Protein AF-A0A182ET71-F1 (afdb_monomer_lite)

Organism: Onchocerca ochengi (NCBI:txid42157)

pLDDT: mean 70.89, std 18.13, range [30.95, 95.06]

Foldseek 3Di:
DDQPWDDAPQWTDGVLQQKIKRWAAFDWPPPPPPDDDDDDDDDDDDPGDTDTFIKMKRWQPVVPPSPWAWPDWDDDNFWTWTATPQQKIWIWGWDDPDPFKIKIKIKIWGPQLDDDTDMDIDGDPPDFDDDDPDDLPQDPPNVPDPDDDDPDDPDPDPPSPSGIDMDIDMDIHTDPDDPVVVVVVVCVVPDPPCPDDPDVCCVVPVPPDSDDD

InterPro domains:
  IPR050985 Alpha-glycosidase and related enzymes [PTHR43053] (81-156)

Sequence (213 aa):
MSTTSLQIGNLQVDFTKRLLLIDRFDYNSSDIAVAAATASSLHPATIEQQYKRTLTVNIGCAIIDQNMRIKEYIMDDNLLTIKTEDGIELIIKYDTSEELYEKYEIKWTSSKSYHYMKDVIQADANSQWYGGPQVAQQTWPLTETTQNFSPYLPSDTLKTDTVAPTLSYSIFVAKRCMLREFHVVLHGNLYDLCTTIPDEALIRKPIWSTWAR

Secondary structure (DSSP, 8-state):
-----EEETTEEEETTTTEEEEEEEEEEGGGG-SS-------PPP----EEEEEEEEE--TT---TT--EEEEEEETTEEEEEETTSEEEEEEEE--SSSEEEEEEEEEESSSS-----EEE--TTPPP---S--TTPPSSGGG----PPP--SSS------S--EEEEEEEEE-SS-HHHHHHHHHHHHS----SPP-HHHHHS----S---

Structure (mmCIF, N/CA/C/O backbone):
data_AF-A0A182ET71-F1
#
_entry.id   AF-A0A182ET71-F1
#
loop_
_atom_site.group_PDB
_atom_site.id
_atom_site.type_symbol
_atom_site.label_atom_id
_atom_site.label_alt_id
_atom_site.label_comp_id
_atom_site.label_asym_id
_atom_site.label_entity_id
_atom_site.label_seq_id
_atom_site.pdbx_PDB_ins_code
_atom_site.Cartn_x
_atom_site.Cartn_y
_atom_site.Cartn_z
_atom_site.occupancy
_atom_site.B_iso_or_equiv
_atom_site.auth_seq_id
_atom_site.auth_comp_id
_atom_site.auth_asym_id
_atom_site.auth_atom_id
_atom_site.pdbx_PDB_model_num
ATOM 1 N N . MET A 1 1 ? -3.288 17.860 22.619 1.00 42.94 1 MET A N 1
ATOM 2 C CA . MET A 1 1 ? -3.068 16.413 22.416 1.00 42.94 1 MET A CA 1
ATOM 3 C C . MET A 1 1 ? -1.640 16.237 21.936 1.00 42.94 1 MET A C 1
ATOM 5 O O . MET A 1 1 ? -1.232 16.995 21.067 1.00 42.94 1 MET A O 1
ATOM 9 N N . SER A 1 2 ? -0.867 15.348 22.562 1.00 39.28 2 SER A N 1
ATOM 10 C CA . SER A 1 2 ? 0.528 15.097 22.182 1.00 39.28 2 SER A CA 1
ATOM 11 C C . SER A 1 2 ? 0.554 14.369 20.840 1.00 39.28 2 SER A C 1
ATOM 13 O O . SER A 1 2 ? 0.051 13.254 20.743 1.00 39.28 2 SER A O 1
ATOM 15 N N . THR A 1 3 ? 1.095 15.002 19.802 1.00 51.09 3 THR A N 1
ATOM 16 C CA . THR A 1 3 ? 1.377 14.365 18.512 1.00 51.09 3 THR A CA 1
ATOM 17 C C . THR A 1 3 ? 2.590 13.461 18.677 1.00 51.09 3 THR A C 1
ATOM 19 O O . THR A 1 3 ? 3.726 13.894 18.498 1.00 51.09 3 THR A O 1
ATOM 22 N N . THR A 1 4 ? 2.363 12.212 19.066 1.00 59.94 4 THR A N 1
ATOM 23 C CA . THR A 1 4 ? 3.410 11.194 19.009 1.00 59.94 4 THR A CA 1
ATOM 24 C C . THR A 1 4 ? 3.574 10.782 17.553 1.00 59.94 4 THR A C 1
ATOM 26 O O . THR A 1 4 ? 2.749 10.055 17.007 1.00 59.94 4 THR A O 1
ATOM 29 N N . SER A 1 5 ? 4.610 11.309 16.906 1.00 67.38 5 SER A N 1
ATOM 30 C CA . SER A 1 5 ? 5.002 10.874 15.570 1.00 67.38 5 SER A CA 1
ATOM 31 C C . SER A 1 5 ? 5.583 9.467 15.676 1.00 67.38 5 SER A C 1
ATOM 33 O O . SER A 1 5 ? 6.563 9.274 16.393 1.00 67.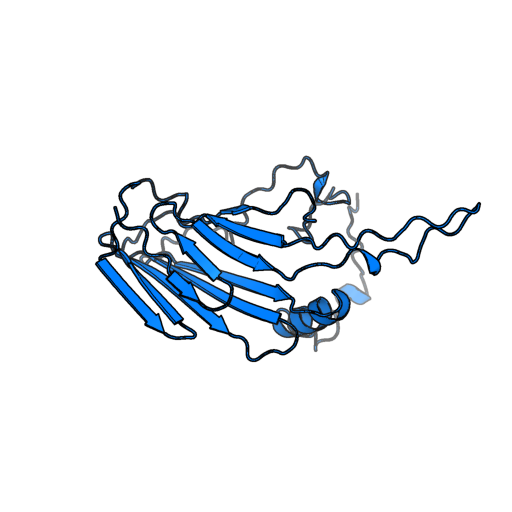38 5 SER A O 1
ATOM 35 N N . LEU A 1 6 ? 4.997 8.499 14.973 1.00 80.50 6 LEU A N 1
ATOM 36 C CA . LEU A 1 6 ? 5.589 7.165 14.831 1.00 80.50 6 LEU A CA 1
ATOM 37 C C . LEU A 1 6 ? 6.456 7.151 13.568 1.00 80.50 6 LEU A C 1
ATOM 39 O O . LEU A 1 6 ? 6.063 7.735 12.555 1.00 80.50 6 LEU A O 1
ATOM 43 N N . GLN A 1 7 ? 7.635 6.535 13.641 1.00 83.31 7 GLN A N 1
ATOM 44 C CA . GLN A 1 7 ? 8.577 6.451 12.524 1.00 83.31 7 GLN A CA 1
ATOM 45 C C . GLN A 1 7 ? 8.994 5.002 12.293 1.00 83.31 7 GLN A C 1
ATOM 47 O O . GLN A 1 7 ? 9.381 4.316 13.233 1.00 83.31 7 GLN A O 1
ATOM 52 N N . ILE A 1 8 ? 8.914 4.562 11.038 1.00 84.19 8 ILE A N 1
ATOM 53 C CA . ILE A 1 8 ? 9.368 3.246 10.580 1.00 84.19 8 ILE A CA 1
ATOM 54 C C . ILE A 1 8 ? 10.058 3.412 9.220 1.00 84.19 8 ILE A C 1
ATOM 56 O O . ILE A 1 8 ? 9.428 3.730 8.212 1.00 84.19 8 ILE A O 1
ATOM 60 N N . GLY A 1 9 ? 11.385 3.283 9.186 1.00 83.81 9 GLY A N 1
ATOM 61 C CA . GLY A 1 9 ? 12.167 3.685 8.012 1.00 83.81 9 GLY A CA 1
ATOM 62 C C . GLY A 1 9 ? 11.984 5.174 7.682 1.00 83.81 9 GLY A C 1
ATOM 63 O O . GLY A 1 9 ? 12.095 6.023 8.565 1.00 83.81 9 GLY A O 1
ATOM 64 N N . ASN A 1 10 ? 11.675 5.497 6.421 1.00 84.81 10 ASN A N 1
ATOM 65 C CA . ASN A 1 10 ? 11.335 6.861 5.979 1.00 84.81 10 ASN A CA 1
ATOM 66 C C . ASN A 1 10 ? 9.839 7.212 6.128 1.00 84.81 10 ASN A C 1
ATOM 68 O O . ASN A 1 10 ? 9.429 8.308 5.736 1.00 84.81 10 ASN A O 1
ATOM 72 N N . LEU A 1 11 ? 9.023 6.292 6.658 1.00 87.00 11 LEU A N 1
ATOM 73 C CA . LEU A 1 11 ? 7.598 6.503 6.859 1.00 87.00 11 LEU A CA 1
ATOM 74 C C . LEU A 1 11 ? 7.372 7.210 8.197 1.00 87.00 11 LEU A C 1
ATOM 76 O O . LEU A 1 11 ? 7.603 6.646 9.268 1.00 87.00 11 LEU A O 1
ATOM 80 N N . GLN A 1 12 ? 6.860 8.433 8.128 1.00 88.88 12 GLN A N 1
ATOM 81 C CA . GLN A 1 12 ? 6.358 9.182 9.269 1.00 88.88 12 GLN A CA 1
ATOM 82 C C . GLN A 1 12 ? 4.834 9.078 9.344 1.00 88.88 12 GLN A C 1
ATOM 84 O O . GLN A 1 12 ? 4.144 9.247 8.338 1.00 88.88 12 GLN A O 1
ATOM 89 N N . VAL A 1 13 ? 4.299 8.863 10.547 1.00 85.88 13 VAL A N 1
ATOM 90 C CA . VAL A 1 13 ? 2.854 8.745 10.760 1.00 85.88 13 VAL A CA 1
ATOM 91 C C . VAL A 1 13 ? 2.307 9.772 11.748 1.00 85.88 13 VAL A C 1
ATOM 93 O O . VAL A 1 13 ? 2.770 9.869 12.884 1.00 85.88 13 VAL A O 1
ATOM 96 N N . ASP A 1 14 ? 1.259 10.485 11.328 1.00 84.56 14 ASP A N 1
ATOM 97 C CA . ASP A 1 14 ? 0.415 11.356 12.150 1.00 84.56 14 ASP A CA 1
ATOM 98 C C . ASP A 1 14 ? -1.029 10.832 12.141 1.00 84.56 14 ASP A C 1
ATOM 100 O O . ASP A 1 14 ? -1.826 11.120 11.246 1.00 84.56 14 ASP A O 1
ATOM 104 N N . PHE A 1 15 ? -1.389 10.068 13.173 1.00 75.25 15 PHE A N 1
ATOM 105 C CA . PHE A 1 15 ? -2.730 9.487 13.297 1.00 75.25 15 PHE A CA 1
ATOM 106 C C . PHE A 1 15 ? -3.819 10.506 13.598 1.00 75.25 15 PHE A C 1
ATOM 108 O O . PHE A 1 15 ? -4.969 10.274 13.236 1.00 75.25 15 PHE A O 1
ATOM 115 N N . THR A 1 16 ? -3.472 11.648 14.199 1.00 76.00 16 THR A N 1
ATOM 116 C CA . THR A 1 16 ? -4.453 12.712 14.459 1.00 76.00 16 THR A CA 1
ATOM 117 C C . THR A 1 16 ? -4.985 13.253 13.136 1.00 76.00 16 THR A C 1
ATOM 119 O O . THR A 1 16 ? -6.165 13.564 13.009 1.00 76.00 16 THR A O 1
ATOM 122 N N . LYS A 1 17 ? -4.111 13.321 12.126 1.00 77.75 17 LYS A N 1
ATOM 123 C CA . LYS A 1 17 ? -4.452 13.745 10.763 1.00 77.75 17 LYS A CA 1
ATOM 124 C C . LYS A 1 17 ? -4.727 12.587 9.810 1.00 77.75 17 LYS A C 1
ATOM 126 O O . LYS A 1 17 ? -5.018 12.840 8.644 1.00 77.75 17 LYS A O 1
ATOM 131 N N . ARG A 1 18 ? -4.614 11.343 10.290 1.00 79.56 18 ARG A N 1
ATOM 132 C CA . ARG A 1 18 ? -4.659 10.122 9.474 1.00 79.56 18 ARG A CA 1
ATOM 133 C C . ARG A 1 18 ? -3.708 10.193 8.276 1.00 79.56 18 ARG A C 1
ATOM 135 O O . ARG A 1 18 ? -4.070 9.872 7.148 1.00 79.56 18 ARG A O 1
ATOM 142 N N . LEU A 1 19 ? -2.498 10.673 8.527 1.00 84.50 19 LEU A N 1
ATOM 143 C CA . LEU A 1 19 ? -1.522 11.019 7.509 1.00 84.50 19 LEU A CA 1
ATOM 144 C C . LEU A 1 19 ? -0.285 10.137 7.637 1.00 84.50 19 LEU A C 1
ATOM 146 O O . LEU A 1 19 ? 0.331 10.069 8.697 1.00 84.50 19 LEU A O 1
ATOM 150 N N . LEU A 1 20 ? 0.090 9.511 6.533 1.00 87.94 20 LEU A N 1
ATOM 151 C CA . LEU A 1 20 ? 1.353 8.822 6.329 1.00 87.94 20 LEU A CA 1
ATOM 152 C C . LEU A 1 20 ? 2.188 9.640 5.342 1.00 87.94 20 LEU A C 1
ATOM 154 O O . LEU A 1 20 ? 1.696 10.018 4.278 1.00 87.94 20 LEU A O 1
ATOM 158 N N . LEU A 1 21 ? 3.440 9.911 5.688 1.00 88.56 21 LEU A N 1
ATOM 159 C CA . LEU A 1 21 ? 4.399 10.617 4.844 1.00 88.56 21 LEU A CA 1
ATOM 160 C C . LEU A 1 21 ? 5.583 9.698 4.582 1.00 88.56 21 LEU A C 1
ATOM 162 O O . LEU A 1 21 ? 6.249 9.281 5.521 1.00 88.56 21 LEU A O 1
ATOM 166 N N . ILE A 1 22 ? 5.833 9.389 3.316 1.00 86.69 22 ILE A N 1
ATOM 167 C CA . ILE A 1 22 ? 6.970 8.577 2.883 1.00 86.69 22 ILE A CA 1
ATOM 168 C C . ILE A 1 22 ? 7.938 9.504 2.161 1.00 86.69 22 ILE A C 1
ATOM 170 O O . ILE A 1 22 ? 7.624 10.033 1.089 1.00 86.69 22 ILE A O 1
ATOM 174 N N . ASP A 1 23 ? 9.109 9.720 2.743 1.00 83.06 23 ASP A N 1
ATOM 175 C CA . ASP A 1 23 ? 10.128 10.571 2.140 1.00 83.06 23 ASP A CA 1
ATOM 176 C C . ASP A 1 23 ? 10.899 9.816 1.050 1.00 83.06 23 ASP A C 1
ATOM 178 O O . ASP A 1 23 ? 11.689 8.916 1.329 1.00 83.06 23 ASP A O 1
ATOM 182 N N . ARG A 1 24 ? 10.682 10.199 -0.214 1.00 73.06 24 ARG A N 1
ATOM 183 C CA . ARG A 1 24 ? 11.430 9.676 -1.364 1.00 73.06 24 ARG A CA 1
ATOM 184 C C . ARG A 1 24 ? 12.706 10.496 -1.555 1.00 73.06 24 ARG A C 1
ATOM 186 O O . ARG A 1 24 ? 12.742 11.686 -1.240 1.00 73.06 24 ARG A O 1
ATOM 193 N N . PHE A 1 25 ? 13.724 9.829 -2.094 1.00 66.50 25 PHE A N 1
ATOM 194 C CA . PHE A 1 25 ? 15.080 10.328 -2.334 1.00 66.50 25 PHE A CA 1
ATOM 195 C C . PHE A 1 25 ? 15.152 11.785 -2.770 1.00 66.50 25 PHE A C 1
ATOM 197 O O . PHE A 1 25 ? 14.353 12.265 -3.576 1.00 66.50 25 PHE A O 1
ATOM 204 N N . ASP A 1 26 ? 16.207 12.436 -2.300 1.00 58.53 26 ASP A N 1
ATOM 205 C CA . ASP A 1 26 ? 16.634 13.726 -2.801 1.00 58.53 26 ASP A CA 1
ATOM 206 C C . ASP A 1 26 ? 17.110 13.581 -4.250 1.00 58.53 26 ASP A C 1
ATOM 208 O O . ASP A 1 26 ? 18.110 12.911 -4.526 1.00 58.53 26 ASP A O 1
ATOM 212 N N . TYR A 1 27 ? 16.363 14.172 -5.180 1.00 52.00 27 TYR A N 1
ATOM 213 C CA . TYR A 1 27 ? 16.728 14.201 -6.592 1.00 52.00 27 TYR A CA 1
ATOM 214 C C . TYR A 1 27 ? 17.670 15.376 -6.863 1.00 52.00 27 TYR A C 1
ATOM 216 O O . TYR A 1 27 ? 17.319 16.521 -6.561 1.00 52.00 27 TYR A O 1
ATOM 224 N N . ASN A 1 28 ? 18.822 15.098 -7.480 1.00 53.53 28 ASN A N 1
ATOM 225 C CA . ASN A 1 28 ? 19.730 16.120 -7.993 1.00 53.53 28 ASN A CA 1
ATOM 226 C C . ASN A 1 28 ? 19.390 16.406 -9.461 1.00 53.53 28 ASN A C 1
ATOM 228 O O . ASN A 1 28 ? 19.397 15.511 -10.301 1.00 53.53 28 ASN A O 1
ATOM 232 N N . SER A 1 29 ? 19.119 17.671 -9.783 1.00 50.62 29 SER A N 1
ATOM 233 C CA . SER A 1 29 ? 18.723 18.134 -11.126 1.00 50.62 29 SER A CA 1
ATOM 234 C C . SER A 1 29 ? 19.777 17.927 -12.242 1.00 50.62 29 SER A C 1
ATOM 236 O O . SER A 1 29 ? 19.524 18.237 -13.404 1.00 50.62 29 SER A O 1
ATOM 238 N N . SER A 1 30 ? 20.972 17.411 -11.938 1.00 50.31 30 SER A N 1
ATOM 239 C CA . SER A 1 30 ? 22.079 17.281 -12.899 1.00 50.31 30 SER A CA 1
ATOM 240 C C . SER A 1 30 ? 21.887 16.193 -13.968 1.00 50.31 30 SER A C 1
ATOM 242 O O . SER A 1 30 ? 22.553 16.248 -14.999 1.00 50.31 30 SER A O 1
ATOM 244 N N . ASP A 1 31 ? 20.966 15.243 -13.774 1.00 46.22 31 ASP A N 1
ATOM 245 C CA . ASP A 1 31 ? 20.856 14.048 -14.631 1.00 46.22 31 ASP A CA 1
ATOM 246 C C . ASP A 1 31 ? 19.915 14.209 -15.849 1.00 46.22 31 ASP A C 1
ATOM 248 O O . ASP A 1 31 ? 19.771 13.282 -16.644 1.00 46.22 31 ASP A O 1
ATOM 252 N N . ILE A 1 32 ? 19.307 15.388 -16.059 1.00 43.19 32 ILE A N 1
ATOM 253 C CA . ILE A 1 32 ? 18.437 15.695 -17.225 1.00 43.19 32 ILE A CA 1
ATOM 254 C C . ILE A 1 32 ? 19.147 16.608 -18.248 1.00 43.19 32 ILE A C 1
ATOM 256 O O . ILE A 1 32 ? 18.519 17.394 -18.953 1.00 43.19 32 ILE A O 1
ATOM 260 N N . ALA A 1 33 ? 20.474 16.539 -18.359 1.00 38.09 33 ALA A N 1
ATOM 261 C CA . ALA A 1 33 ? 21.235 17.329 -19.336 1.00 38.09 33 ALA A CA 1
ATOM 262 C C . ALA A 1 33 ? 21.666 16.527 -20.582 1.00 38.09 33 ALA A C 1
ATOM 264 O O . ALA A 1 33 ? 22.694 16.826 -21.184 1.00 38.09 33 ALA A O 1
ATOM 265 N N . VAL A 1 34 ? 20.893 15.518 -21.007 1.00 41.75 34 VAL A N 1
ATOM 266 C CA . VAL A 1 34 ? 21.146 14.795 -22.269 1.00 41.75 34 VAL A CA 1
ATOM 267 C C . VAL A 1 34 ? 19.855 14.634 -23.074 1.00 41.75 34 VAL A C 1
ATOM 269 O O . VAL A 1 34 ? 19.298 13.548 -23.129 1.00 41.75 34 VAL A O 1
ATOM 272 N N . ALA A 1 35 ? 19.364 15.728 -23.671 1.00 39.22 35 ALA A N 1
ATOM 273 C CA . ALA A 1 35 ? 18.638 15.744 -24.958 1.00 39.22 35 ALA A CA 1
ATOM 274 C C . ALA A 1 35 ? 18.072 17.144 -25.283 1.00 39.22 35 ALA A C 1
ATOM 276 O O . ALA A 1 35 ? 16.869 17.314 -25.441 1.00 39.22 35 ALA A O 1
ATOM 277 N N . ALA A 1 36 ? 18.926 18.163 -25.397 1.00 34.31 36 ALA A N 1
ATOM 278 C CA . ALA A 1 36 ? 18.580 19.401 -26.109 1.00 34.31 36 ALA A CA 1
ATOM 279 C C . ALA A 1 36 ? 19.858 20.156 -26.499 1.00 34.31 36 ALA A C 1
ATOM 281 O O . ALA A 1 36 ? 20.120 21.266 -26.043 1.00 34.31 36 ALA A O 1
ATOM 282 N N . ALA A 1 37 ? 20.705 19.536 -27.321 1.00 36.72 37 ALA A N 1
ATOM 283 C CA . ALA A 1 37 ? 21.798 20.258 -27.952 1.00 36.72 37 ALA A CA 1
ATOM 284 C C . ALA A 1 37 ? 21.285 20.925 -29.232 1.00 36.72 37 ALA A C 1
ATOM 286 O O . ALA A 1 37 ? 21.229 20.270 -30.264 1.00 36.72 37 ALA A O 1
ATOM 287 N N . THR A 1 38 ? 20.977 22.224 -29.171 1.00 35.38 38 THR A N 1
ATOM 288 C CA . THR A 1 38 ? 21.332 23.165 -30.247 1.00 35.38 38 THR A CA 1
ATOM 289 C C . THR A 1 38 ? 21.390 24.608 -29.735 1.00 35.38 38 THR A C 1
ATOM 291 O O . THR A 1 38 ? 20.384 25.160 -29.308 1.00 35.38 38 THR A O 1
ATOM 294 N N . ALA A 1 39 ? 22.576 25.195 -29.930 1.00 35.03 39 ALA A N 1
ATOM 295 C CA . ALA A 1 39 ? 22.919 26.616 -30.052 1.00 35.03 39 ALA A CA 1
ATOM 296 C C . ALA A 1 39 ? 23.176 27.489 -28.794 1.00 35.03 39 ALA A C 1
ATOM 298 O O . ALA A 1 39 ? 22.308 27.775 -27.981 1.00 35.03 39 ALA A O 1
ATOM 299 N N . SER A 1 40 ? 24.405 28.031 -28.802 1.00 32.31 40 SER A N 1
ATOM 300 C CA . SER A 1 40 ? 24.926 29.276 -28.203 1.00 32.31 40 SER A CA 1
ATOM 301 C C . SER A 1 40 ? 25.174 29.388 -26.689 1.00 32.31 40 SER A C 1
ATOM 303 O O . SER A 1 40 ? 24.284 29.638 -25.889 1.00 32.31 40 SER A O 1
ATOM 305 N N . SER A 1 41 ? 26.469 29.293 -26.364 1.00 41.81 41 SER A N 1
ATOM 306 C CA . SER A 1 41 ? 27.266 30.118 -25.436 1.00 41.81 41 SER A CA 1
ATOM 307 C C . SER A 1 41 ? 26.558 30.958 -24.361 1.00 41.81 41 SER A C 1
ATOM 309 O O . SER A 1 41 ? 26.099 32.062 -24.643 1.00 41.81 41 SER A O 1
ATOM 311 N N . LEU A 1 42 ? 26.660 30.503 -23.111 1.00 33.59 42 LEU A N 1
ATOM 312 C CA . LEU A 1 42 ? 27.117 31.238 -21.915 1.00 33.59 42 LEU A CA 1
ATOM 313 C C . LEU A 1 42 ? 26.926 30.286 -20.730 1.00 33.59 42 LEU A C 1
ATOM 315 O O . LEU A 1 42 ? 25.813 29.829 -20.501 1.00 33.59 42 LEU A O 1
ATOM 319 N N . HIS A 1 43 ? 28.003 29.945 -20.017 1.00 41.00 43 HIS A N 1
ATOM 320 C CA . HIS A 1 43 ? 27.946 29.096 -18.821 1.00 41.00 43 HIS A CA 1
ATOM 321 C C . HIS A 1 43 ? 26.942 29.667 -17.804 1.00 41.00 43 HIS A C 1
ATOM 323 O O . HIS A 1 43 ? 27.204 30.745 -17.265 1.00 41.00 43 HIS A O 1
ATOM 329 N N . PRO A 1 44 ? 25.848 28.962 -17.466 1.00 35.44 44 PRO A N 1
ATOM 330 C CA . PRO A 1 44 ? 25.117 29.236 -16.246 1.00 35.44 44 PRO A CA 1
ATOM 331 C C . PRO A 1 44 ? 25.770 28.424 -15.124 1.00 35.44 44 PRO A C 1
ATOM 333 O O . PRO A 1 44 ? 26.091 27.248 -15.296 1.00 35.44 44 PRO A O 1
ATOM 336 N N . ALA A 1 45 ? 25.985 29.046 -13.968 1.00 35.56 45 ALA A N 1
ATOM 337 C CA . ALA A 1 45 ? 26.320 28.315 -12.755 1.00 35.56 45 ALA A CA 1
ATOM 338 C C . ALA A 1 45 ? 25.177 27.332 -12.453 1.00 35.56 45 ALA A C 1
ATOM 340 O O . ALA A 1 45 ? 24.032 27.752 -12.272 1.00 35.56 45 ALA A O 1
ATOM 341 N N . THR A 1 46 ? 25.474 26.033 -12.448 1.00 37.88 46 THR A N 1
ATOM 342 C CA . THR A 1 46 ? 24.510 24.984 -12.111 1.00 37.88 46 THR A CA 1
ATOM 343 C C . THR A 1 46 ? 24.107 25.153 -10.649 1.00 37.88 46 THR A C 1
ATOM 345 O O . THR A 1 46 ? 24.876 24.835 -9.746 1.00 37.88 46 THR A O 1
ATOM 348 N N . ILE A 1 4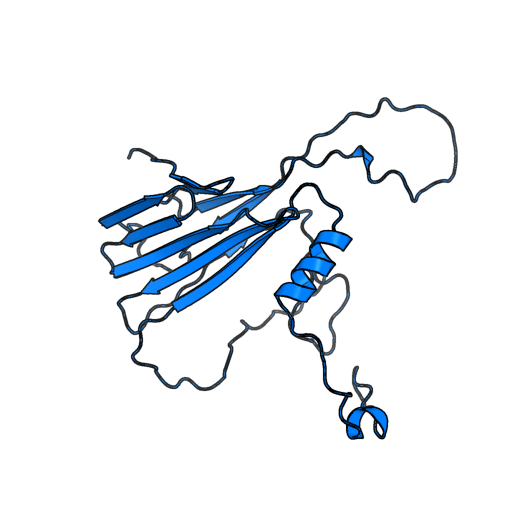7 ? 22.916 25.696 -10.401 1.00 44.00 47 ILE A N 1
ATOM 349 C CA . ILE A 1 47 ? 22.305 25.671 -9.072 1.00 44.00 47 ILE A CA 1
ATOM 350 C C . ILE A 1 47 ? 21.834 24.230 -8.858 1.00 44.00 47 ILE A C 1
ATOM 352 O O . ILE A 1 47 ? 20.867 23.789 -9.478 1.00 44.00 47 ILE A O 1
ATOM 356 N N . GLU A 1 48 ? 22.549 23.477 -8.023 1.00 42.94 48 GLU A N 1
ATOM 357 C CA . GLU A 1 48 ? 22.117 22.154 -7.572 1.00 42.94 48 GLU A CA 1
ATOM 358 C C . GLU A 1 48 ? 20.861 22.311 -6.713 1.00 42.94 48 GLU A C 1
ATOM 360 O O . GLU A 1 48 ? 20.918 22.633 -5.528 1.00 42.94 48 GLU A O 1
ATOM 365 N N . GLN A 1 49 ? 19.695 22.139 -7.331 1.00 48.81 49 GLN A N 1
ATOM 366 C CA . GLN A 1 49 ? 18.430 22.177 -6.617 1.00 48.81 49 GLN A CA 1
ATOM 367 C C . GLN A 1 49 ? 18.074 20.754 -6.182 1.00 48.81 49 GLN A C 1
ATOM 369 O O . GLN A 1 49 ? 17.691 19.915 -6.997 1.00 48.81 49 GLN A O 1
ATOM 374 N N . GLN A 1 50 ? 18.272 20.484 -4.892 1.00 53.12 50 GLN A N 1
ATOM 375 C CA . GLN A 1 50 ? 17.909 19.231 -4.240 1.00 53.12 50 GLN A CA 1
ATOM 376 C C . GLN A 1 50 ? 16.392 19.220 -4.017 1.00 53.12 50 GLN A C 1
ATOM 378 O O . GLN A 1 50 ? 15.859 20.043 -3.269 1.00 53.12 50 GLN A O 1
ATOM 383 N N . TYR A 1 51 ? 15.679 18.315 -4.685 1.00 57.91 51 TYR A N 1
ATOM 384 C CA . TYR A 1 51 ? 14.236 18.162 -4.499 1.00 57.91 51 TYR A CA 1
ATOM 385 C C . TYR A 1 51 ? 13.951 16.962 -3.604 1.00 57.91 51 TYR A C 1
ATOM 387 O O . TYR A 1 51 ? 14.096 15.819 -4.039 1.00 57.91 51 TYR A O 1
ATOM 395 N N . LYS A 1 52 ? 13.482 17.223 -2.382 1.00 65.50 52 LYS A N 1
ATOM 396 C CA . LYS A 1 52 ? 12.890 16.196 -1.520 1.00 65.50 52 LYS A CA 1
ATOM 397 C C . LYS A 1 52 ? 11.485 15.873 -2.028 1.00 65.50 52 LYS A C 1
ATOM 399 O O . LYS A 1 52 ? 10.644 16.768 -2.122 1.00 65.50 52 LYS A O 1
ATOM 404 N N . ARG A 1 53 ? 11.216 14.611 -2.372 1.00 75.12 53 ARG A N 1
ATOM 405 C CA . ARG A 1 53 ? 9.902 14.185 -2.881 1.00 75.12 53 ARG A CA 1
ATOM 406 C C . ARG A 1 53 ? 9.154 13.384 -1.826 1.00 75.12 53 ARG A C 1
ATOM 408 O O . ARG A 1 53 ? 9.375 12.193 -1.693 1.00 75.12 53 ARG A O 1
ATOM 415 N N . THR A 1 54 ? 8.190 13.970 -1.137 1.00 82.31 54 THR A N 1
ATOM 416 C CA . THR A 1 54 ? 7.362 13.213 -0.182 1.00 82.31 54 THR A CA 1
ATOM 417 C C . THR A 1 54 ? 6.130 12.629 -0.884 1.00 82.31 54 THR A C 1
ATOM 419 O O . THR A 1 54 ? 5.513 13.294 -1.715 1.00 82.31 54 THR A O 1
ATOM 422 N N . LEU A 1 55 ? 5.795 11.370 -0.596 1.00 85.50 55 LEU A N 1
ATOM 423 C CA . LEU A 1 55 ? 4.518 10.756 -0.957 1.00 85.50 55 LEU A CA 1
ATOM 424 C C . LEU A 1 55 ? 3.593 10.814 0.256 1.00 85.50 55 LEU A C 1
ATOM 426 O O . LEU A 1 55 ? 3.952 10.348 1.337 1.00 85.50 55 LEU A O 1
ATOM 430 N N . THR A 1 56 ? 2.398 11.354 0.060 1.00 88.81 56 THR A N 1
ATOM 431 C CA . THR A 1 56 ? 1.420 11.509 1.133 1.00 88.81 56 THR A CA 1
ATOM 432 C C . THR A 1 56 ? 0.314 10.477 0.969 1.00 88.81 56 THR A C 1
ATOM 434 O O . THR A 1 56 ? -0.331 10.419 -0.076 1.00 88.81 56 THR A O 1
ATOM 437 N N . VAL A 1 57 ? 0.059 9.677 2.002 1.00 87.94 57 VAL A N 1
ATOM 438 C CA . VAL A 1 57 ? -1.039 8.706 2.027 1.00 87.94 57 VAL A CA 1
ATOM 439 C C . VAL A 1 57 ? -1.980 9.057 3.174 1.00 87.94 57 VAL A C 1
ATOM 441 O O . VAL A 1 57 ? -1.589 9.066 4.337 1.00 87.94 57 VAL A O 1
ATOM 444 N N . ASN A 1 58 ? -3.227 9.383 2.851 1.00 87.50 58 ASN A N 1
ATOM 445 C CA . ASN A 1 58 ? -4.274 9.604 3.839 1.00 87.50 58 ASN A CA 1
ATOM 446 C C . ASN A 1 58 ? -5.016 8.293 4.077 1.00 87.50 58 ASN A C 1
ATOM 448 O O . ASN A 1 58 ? -5.625 7.743 3.155 1.00 87.50 58 ASN A O 1
ATOM 452 N N . ILE A 1 59 ? -4.941 7.802 5.305 1.00 83.69 59 ILE A N 1
ATOM 453 C CA . ILE A 1 59 ? -5.459 6.495 5.676 1.00 83.69 59 ILE A CA 1
ATOM 454 C C . ILE A 1 59 ? -6.878 6.563 6.230 1.00 83.69 59 ILE A C 1
ATOM 456 O O . ILE A 1 59 ? -7.225 7.443 7.015 1.00 83.69 59 ILE A O 1
ATOM 460 N N . GLY A 1 60 ? -7.717 5.603 5.850 1.00 78.62 60 GLY A N 1
ATOM 461 C CA . GLY A 1 60 ? -9.070 5.489 6.372 1.00 78.62 60 GLY A CA 1
ATOM 462 C C . GLY A 1 60 ? -9.897 6.752 6.133 1.00 78.62 60 GLY A C 1
ATOM 463 O O . GLY A 1 60 ? -10.694 7.146 6.984 1.00 78.62 60 GLY A O 1
ATOM 464 N N . CYS A 1 61 ? -9.720 7.423 4.993 1.00 78.94 61 CYS A N 1
ATOM 465 C CA . CYS A 1 61 ? -10.445 8.655 4.660 1.00 78.94 61 CYS A CA 1
ATOM 466 C C . CYS A 1 61 ? -11.971 8.445 4.570 1.00 78.94 61 CYS A C 1
ATOM 468 O O . CYS A 1 61 ? -12.744 9.386 4.725 1.00 78.94 61 CYS A O 1
ATOM 470 N N . ALA A 1 62 ? -12.403 7.200 4.359 1.00 72.31 62 ALA A N 1
ATOM 471 C CA . ALA A 1 62 ? -13.799 6.774 4.394 1.00 72.31 62 ALA A CA 1
ATOM 472 C C . ALA A 1 62 ? -14.366 6.578 5.812 1.00 72.31 62 ALA A C 1
ATOM 474 O O . ALA A 1 62 ? -15.580 6.456 5.974 1.00 72.31 62 ALA A O 1
ATOM 475 N N . ILE A 1 63 ? -13.514 6.529 6.840 1.00 71.50 63 ILE A N 1
ATOM 476 C CA . ILE A 1 63 ? -13.944 6.318 8.222 1.00 71.50 63 ILE A CA 1
ATOM 477 C C . ILE A 1 63 ? -14.579 7.619 8.720 1.00 71.50 63 ILE A C 1
ATOM 479 O O . ILE A 1 63 ? -13.888 8.604 8.993 1.00 71.50 63 ILE A O 1
ATOM 483 N N . ILE A 1 64 ? -15.906 7.614 8.838 1.00 63.59 64 ILE A N 1
ATOM 484 C CA . ILE A 1 64 ? -16.722 8.779 9.215 1.00 63.59 64 ILE A CA 1
ATOM 485 C C . ILE A 1 64 ? -16.412 9.243 10.653 1.00 63.59 64 ILE A C 1
ATOM 487 O O . ILE A 1 64 ? -16.594 10.414 10.980 1.00 63.59 64 ILE A O 1
ATOM 491 N N . ASP A 1 65 ? -15.889 8.353 11.502 1.00 66.06 65 ASP A N 1
ATOM 492 C CA . ASP A 1 65 ? -15.556 8.664 12.892 1.00 66.06 65 ASP A CA 1
ATOM 493 C C . ASP A 1 65 ? -14.234 9.435 13.018 1.00 66.06 65 ASP A C 1
ATOM 495 O O . ASP A 1 65 ? -13.156 8.863 13.197 1.00 66.06 65 ASP A O 1
ATOM 499 N N . GLN A 1 66 ? -14.312 10.763 12.912 1.00 63.25 66 GLN A N 1
ATOM 500 C CA . GLN A 1 66 ? -13.180 11.690 13.055 1.00 63.25 66 GLN A CA 1
ATOM 501 C C . GLN A 1 66 ? -12.449 11.575 14.405 1.00 63.25 66 GLN A C 1
ATOM 503 O O . GLN A 1 66 ? -11.351 12.110 14.536 1.00 63.25 66 GLN A O 1
ATOM 508 N N . ASN A 1 67 ? -13.003 10.842 15.376 1.00 65.06 67 ASN A N 1
ATOM 509 C CA . ASN A 1 67 ? -12.439 10.657 16.706 1.00 65.06 67 ASN A CA 1
ATOM 510 C C . ASN A 1 67 ? -11.805 9.276 16.907 1.00 65.06 67 ASN A C 1
ATOM 512 O O . ASN A 1 67 ? -11.746 8.813 18.043 1.00 65.06 67 ASN A O 1
ATOM 516 N N . MET A 1 68 ? -11.319 8.631 15.842 1.00 70.81 68 MET A N 1
ATOM 517 C CA . MET A 1 68 ? -10.628 7.338 15.909 1.00 70.81 68 MET A CA 1
ATOM 518 C C . MET A 1 68 ? -9.596 7.304 17.051 1.00 70.81 68 MET A C 1
ATOM 520 O O . MET A 1 68 ? -8.583 8.007 17.017 1.00 70.81 68 MET A O 1
ATOM 524 N N . ARG A 1 69 ? -9.855 6.471 18.067 1.00 77.38 69 ARG A N 1
ATOM 525 C CA . ARG A 1 69 ? -8.970 6.299 19.226 1.00 77.38 69 ARG A CA 1
ATOM 526 C C . ARG A 1 69 ? -8.108 5.064 19.058 1.00 77.38 69 ARG A C 1
ATOM 528 O O . ARG A 1 69 ? -8.610 3.971 18.794 1.00 77.38 69 ARG A O 1
ATOM 535 N N . ILE A 1 70 ? -6.804 5.245 19.239 1.00 82.44 70 ILE A N 1
ATOM 536 C CA . ILE A 1 70 ? -5.853 4.138 19.299 1.00 82.44 70 ILE A CA 1
ATOM 537 C C . ILE A 1 70 ? -6.028 3.452 20.652 1.00 82.44 70 ILE A C 1
ATOM 539 O O . ILE A 1 70 ? -5.859 4.085 21.693 1.00 82.44 70 ILE A O 1
ATOM 543 N N . LYS A 1 71 ? -6.363 2.161 20.619 1.00 86.31 71 LYS A N 1
ATOM 544 C CA . LYS A 1 71 ? -6.466 1.307 21.802 1.00 86.31 71 LYS A CA 1
ATOM 545 C C . LYS A 1 71 ? -5.106 0.721 22.163 1.00 86.31 71 LYS A C 1
ATOM 547 O O . LYS A 1 71 ? -4.711 0.750 23.323 1.00 86.31 71 LYS A O 1
ATOM 552 N N . GLU A 1 72 ? -4.401 0.186 21.170 1.00 88.75 72 GLU A N 1
ATOM 553 C CA . GLU A 1 72 ? -3.062 -0.376 21.335 1.00 88.75 72 GLU A CA 1
ATOM 554 C C . GLU A 1 72 ? -2.223 -0.108 20.085 1.00 88.75 72 GLU A C 1
ATOM 556 O O . GLU A 1 72 ? -2.755 -0.037 18.972 1.00 88.75 72 GLU A O 1
ATOM 561 N N . TYR A 1 73 ? -0.911 0.014 20.266 1.00 89.25 73 TYR A N 1
ATOM 562 C CA . TYR A 1 73 ? 0.035 -0.048 19.164 1.00 89.25 73 TYR A CA 1
ATOM 563 C C . TYR A 1 73 ? 1.281 -0.834 19.572 1.00 89.25 73 TYR A C 1
ATOM 565 O O . TYR A 1 73 ? 1.700 -0.800 20.728 1.00 89.25 73 TYR A O 1
ATOM 573 N N . ILE A 1 74 ? 1.857 -1.534 18.602 1.00 89.88 74 ILE A N 1
ATOM 574 C CA . ILE A 1 74 ? 3.127 -2.251 18.690 1.00 89.8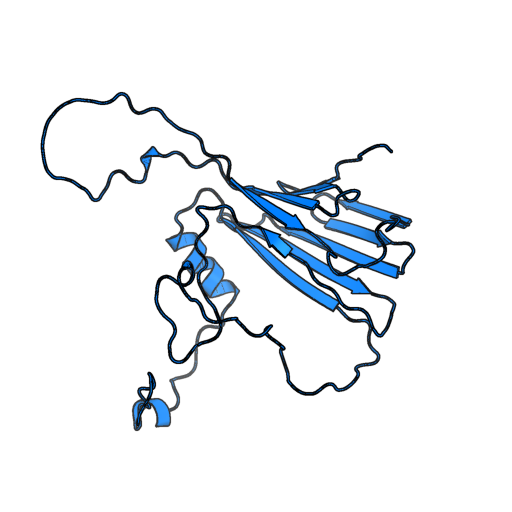8 74 ILE A CA 1
ATOM 575 C C . ILE A 1 74 ? 4.005 -1.691 17.580 1.00 89.88 74 ILE A C 1
ATOM 577 O O . ILE A 1 74 ? 3.555 -1.576 16.437 1.00 89.88 74 ILE A O 1
ATOM 581 N N . MET A 1 75 ? 5.230 -1.313 17.926 1.00 88.00 75 MET A N 1
ATOM 582 C CA . MET A 1 75 ? 6.209 -0.812 16.973 1.00 88.00 75 MET A CA 1
ATOM 583 C C . MET A 1 75 ? 7.530 -1.534 17.185 1.00 88.00 75 MET A C 1
ATOM 585 O O . MET A 1 75 ? 8.145 -1.394 18.240 1.00 88.00 75 MET A O 1
ATOM 589 N N . ASP A 1 76 ? 7.938 -2.238 16.140 1.00 87.25 76 ASP A N 1
ATOM 590 C CA . ASP A 1 76 ? 9.249 -2.842 15.971 1.00 87.25 76 ASP A CA 1
ATOM 591 C C . ASP A 1 76 ? 9.926 -2.203 14.747 1.00 87.25 76 ASP A C 1
ATOM 593 O O . ASP A 1 76 ? 9.280 -1.499 13.964 1.00 87.25 76 ASP A O 1
ATOM 597 N N . ASP A 1 77 ? 11.208 -2.497 14.526 1.00 85.12 77 ASP A N 1
ATOM 598 C CA . ASP A 1 77 ? 12.000 -1.901 13.436 1.00 85.12 77 ASP A CA 1
ATOM 599 C C . ASP A 1 77 ? 11.363 -2.074 12.042 1.00 85.12 77 ASP A C 1
ATOM 601 O O . ASP A 1 77 ? 11.467 -1.193 11.189 1.00 85.12 77 ASP A O 1
ATOM 605 N N . ASN A 1 78 ? 10.665 -3.195 11.827 1.00 91.94 78 ASN A N 1
ATOM 606 C CA . ASN A 1 78 ? 10.088 -3.586 10.537 1.00 91.94 78 ASN A CA 1
ATOM 607 C C . ASN A 1 78 ? 8.566 -3.806 10.584 1.00 91.94 78 ASN A C 1
ATOM 609 O O . ASN A 1 78 ? 7.972 -4.254 9.599 1.00 91.94 78 ASN A O 1
ATOM 613 N N . LEU A 1 79 ? 7.915 -3.530 11.717 1.00 92.62 79 LEU A N 1
ATOM 614 C CA . LEU A 1 79 ? 6.492 -3.796 11.900 1.00 92.62 79 LEU A CA 1
ATOM 615 C C . LEU A 1 79 ? 5.837 -2.706 12.741 1.00 92.62 79 LEU A C 1
ATOM 617 O O . LEU A 1 79 ? 6.209 -2.468 13.884 1.00 92.62 79 LEU A O 1
ATOM 621 N N . LEU A 1 80 ? 4.779 -2.115 12.199 1.00 92.31 80 LEU A N 1
ATOM 622 C CA . LEU A 1 80 ? 3.858 -1.270 12.941 1.00 92.31 80 LEU A CA 1
ATOM 623 C C . LEU A 1 80 ? 2.485 -1.936 12.946 1.00 92.31 80 LEU A C 1
ATOM 625 O O . LEU A 1 80 ? 1.899 -2.162 11.891 1.00 92.31 80 LEU A O 1
ATOM 629 N N . THR A 1 81 ? 1.966 -2.235 14.132 1.00 92.69 81 THR A N 1
ATOM 630 C CA . THR A 1 81 ? 0.604 -2.749 14.317 1.00 92.69 81 THR A CA 1
ATOM 631 C C . THR A 1 81 ? -0.174 -1.804 15.208 1.00 92.69 81 THR A C 1
ATOM 633 O O . THR A 1 81 ? 0.309 -1.403 16.262 1.00 92.69 81 THR A O 1
ATOM 636 N N . ILE A 1 82 ? -1.384 -1.440 14.802 1.00 89.50 82 ILE A N 1
ATOM 637 C CA . ILE A 1 82 ? -2.244 -0.510 15.530 1.00 89.50 82 ILE A CA 1
ATOM 638 C C . ILE A 1 82 ? -3.645 -1.072 15.565 1.00 89.50 82 ILE A C 1
ATOM 640 O O . ILE A 1 82 ? -4.212 -1.387 14.521 1.00 89.50 82 ILE A O 1
ATOM 644 N N . LYS A 1 83 ? -4.232 -1.123 16.759 1.00 90.62 83 LYS A N 1
ATOM 645 C CA . LYS A 1 83 ? -5.641 -1.456 16.940 1.00 90.62 83 LYS A CA 1
ATOM 646 C C . LYS A 1 83 ? -6.383 -0.262 17.497 1.00 90.62 83 LYS A C 1
ATOM 648 O O . LYS A 1 83 ? -5.962 0.375 18.463 1.00 90.62 83 LYS A O 1
ATOM 653 N N . THR A 1 84 ? -7.512 0.027 16.881 1.00 86.75 84 THR A N 1
ATOM 654 C CA . THR A 1 84 ? -8.436 1.077 17.309 1.00 86.75 84 THR A CA 1
ATOM 655 C C . THR A 1 84 ? -9.505 0.509 18.238 1.00 86.75 84 THR A C 1
ATOM 657 O O . THR A 1 84 ? -9.743 -0.702 18.268 1.00 86.75 84 THR A O 1
ATOM 660 N N . GLU A 1 85 ? -10.174 1.378 18.996 1.00 86.06 85 GLU A N 1
ATOM 661 C CA . GLU A 1 85 ? -11.329 0.981 19.816 1.00 86.06 85 GLU A CA 1
ATOM 662 C C . GLU A 1 85 ? -12.492 0.439 18.966 1.00 86.06 85 GLU A C 1
ATOM 664 O O . GLU A 1 85 ? -13.176 -0.491 19.386 1.00 86.06 85 GLU A O 1
ATOM 669 N N . ASP A 1 86 ? -12.642 0.932 17.733 1.00 82.19 86 ASP A N 1
ATOM 670 C CA . ASP A 1 86 ? -13.665 0.500 16.769 1.00 82.19 86 ASP A CA 1
ATOM 671 C C . ASP A 1 86 ? -13.395 -0.873 16.134 1.00 82.19 86 ASP A C 1
ATOM 673 O O . ASP A 1 86 ? -14.129 -1.316 15.242 1.00 82.19 86 ASP A O 1
ATOM 677 N N . GLY A 1 87 ? -12.326 -1.543 16.573 1.00 87.19 87 GLY A N 1
ATOM 678 C CA . GLY A 1 87 ? -11.922 -2.858 16.097 1.00 87.19 87 GLY A CA 1
ATOM 679 C C . GLY A 1 87 ? -11.389 -2.842 14.667 1.00 87.19 87 GLY A C 1
ATOM 680 O O . GLY A 1 87 ? -11.554 -3.827 13.952 1.00 87.19 87 GLY A O 1
ATOM 681 N N . ILE A 1 88 ? -10.796 -1.726 14.239 1.00 88.25 88 ILE A N 1
ATOM 682 C CA . ILE A 1 88 ? -9.961 -1.649 13.036 1.00 88.25 88 ILE A CA 1
ATOM 683 C C . ILE A 1 88 ? -8.519 -1.937 13.440 1.00 88.25 88 ILE A C 1
ATOM 685 O O . ILE A 1 88 ? -8.024 -1.344 14.404 1.00 88.25 88 ILE A O 1
ATOM 689 N N . GLU A 1 89 ? -7.862 -2.815 12.693 1.00 91.88 89 GLU A N 1
ATOM 690 C CA . GLU A 1 89 ? -6.449 -3.143 12.846 1.00 91.88 89 GLU A CA 1
ATOM 691 C C . GLU A 1 89 ? -5.684 -2.744 11.581 1.00 91.88 89 GLU A C 1
ATOM 693 O O . GLU A 1 89 ? -6.015 -3.189 10.479 1.00 91.88 89 GLU A O 1
ATOM 698 N N . LEU A 1 90 ? -4.665 -1.903 11.758 1.00 90.88 90 LEU A N 1
ATOM 699 C CA . LEU A 1 90 ? -3.704 -1.502 10.737 1.00 90.88 90 LEU A CA 1
ATOM 700 C C . LEU A 1 90 ? -2.379 -2.205 11.005 1.00 90.88 90 LEU A C 1
ATOM 702 O O . LEU A 1 90 ? -1.813 -2.075 12.088 1.00 90.88 90 LEU A O 1
ATOM 706 N N . ILE A 1 91 ? -1.869 -2.892 9.993 1.00 93.81 91 ILE A N 1
ATOM 707 C CA . ILE A 1 91 ? -0.555 -3.519 9.992 1.00 93.81 91 ILE A CA 1
ATOM 708 C C . ILE A 1 91 ? 0.242 -2.929 8.834 1.00 93.81 91 ILE A C 1
ATOM 710 O O . ILE A 1 91 ? -0.201 -2.972 7.685 1.00 93.81 91 ILE A O 1
ATOM 714 N N . ILE A 1 92 ? 1.421 -2.395 9.137 1.00 93.75 92 ILE A N 1
ATOM 715 C CA . ILE A 1 92 ? 2.399 -1.939 8.155 1.00 93.75 92 ILE A CA 1
ATOM 716 C C . ILE A 1 92 ? 3.678 -2.733 8.375 1.00 93.75 92 ILE A C 1
ATOM 718 O O . ILE A 1 92 ? 4.300 -2.628 9.431 1.00 93.75 92 ILE A O 1
ATOM 722 N N . LYS A 1 93 ? 4.064 -3.529 7.380 1.00 95.06 93 LYS A N 1
ATOM 723 C CA . LYS A 1 93 ? 5.371 -4.190 7.354 1.00 95.06 93 LYS A CA 1
ATOM 724 C C . LYS A 1 93 ? 6.323 -3.390 6.489 1.00 95.06 93 LYS A C 1
ATOM 726 O O . LYS A 1 93 ? 5.937 -2.937 5.413 1.00 95.06 93 LYS A O 1
ATOM 731 N N . TYR A 1 94 ? 7.547 -3.252 6.960 1.00 93.50 94 TYR A N 1
ATOM 732 C CA . TYR A 1 94 ? 8.621 -2.551 6.285 1.00 93.50 94 TYR A CA 1
ATOM 733 C C . TYR A 1 94 ? 9.746 -3.530 5.967 1.00 93.50 94 TYR A C 1
ATOM 735 O O . TYR A 1 94 ? 10.201 -4.270 6.838 1.00 93.50 94 TYR A O 1
ATOM 743 N N . ASP A 1 95 ? 10.170 -3.544 4.709 1.00 92.56 95 ASP A N 1
ATOM 744 C CA . ASP A 1 95 ? 11.252 -4.389 4.223 1.00 92.56 95 ASP A CA 1
ATOM 745 C C . ASP A 1 95 ? 12.250 -3.555 3.412 1.00 92.56 95 ASP A C 1
ATOM 747 O O . ASP A 1 95 ? 11.886 -2.787 2.518 1.00 92.56 95 ASP A O 1
ATOM 751 N N . THR A 1 96 ? 13.525 -3.715 3.757 1.00 91.31 96 THR A N 1
ATOM 752 C CA . THR A 1 96 ? 14.673 -3.016 3.163 1.00 91.31 96 THR A CA 1
ATOM 753 C C . THR A 1 96 ? 15.723 -3.958 2.599 1.00 91.31 96 THR A C 1
ATOM 755 O O . THR A 1 96 ? 16.782 -3.479 2.185 1.00 91.31 96 THR A O 1
ATOM 758 N N . SER A 1 97 ? 15.446 -5.265 2.598 1.00 90.25 97 SER A N 1
ATOM 759 C CA . SER A 1 97 ? 16.381 -6.313 2.180 1.00 90.25 97 SER A CA 1
ATOM 760 C C . SER A 1 97 ? 16.862 -6.141 0.739 1.00 90.25 97 SER A C 1
ATOM 762 O O . SER A 1 97 ? 18.008 -6.458 0.432 1.00 90.25 97 SER A O 1
ATOM 764 N N . GLU A 1 98 ? 16.012 -5.584 -0.120 1.00 90.81 98 GLU A N 1
ATOM 765 C CA . GLU A 1 98 ? 16.300 -5.318 -1.527 1.00 90.81 98 GLU A CA 1
ATOM 766 C C . GLU A 1 98 ? 17.174 -4.075 -1.714 1.00 90.81 98 GLU A C 1
ATOM 768 O O . GLU A 1 98 ? 16.932 -3.020 -1.127 1.00 90.81 98 GLU A O 1
ATOM 773 N N . GLU A 1 99 ? 18.183 -4.150 -2.579 1.00 88.75 99 GLU A N 1
ATOM 774 C CA . GLU A 1 99 ? 19.124 -3.039 -2.791 1.00 88.75 99 GLU A CA 1
ATOM 775 C C . GLU A 1 99 ? 18.501 -1.860 -3.548 1.00 88.75 99 GLU A C 1
ATOM 777 O O . GLU A 1 99 ? 18.870 -0.706 -3.322 1.00 88.75 99 GLU A O 1
ATOM 782 N N . LEU A 1 100 ? 17.537 -2.135 -4.431 1.00 88.69 100 LEU A N 1
ATOM 783 C CA . LEU A 1 100 ? 16.972 -1.141 -5.348 1.00 88.69 100 LEU A CA 1
ATOM 784 C C . LEU A 1 100 ? 15.723 -0.444 -4.821 1.00 88.69 100 LEU A C 1
ATOM 786 O O . LEU A 1 100 ? 15.328 0.576 -5.382 1.00 88.69 100 LEU A O 1
ATOM 790 N N . TYR A 1 101 ? 15.070 -0.967 -3.786 1.00 90.88 101 TYR A N 1
ATOM 791 C CA . TYR A 1 101 ? 13.856 -0.361 -3.255 1.00 90.88 101 TYR A CA 1
ATOM 792 C C . TYR A 1 101 ? 13.610 -0.700 -1.791 1.00 90.88 101 TYR A C 1
ATOM 794 O O . TYR A 1 101 ? 14.191 -1.617 -1.220 1.00 90.88 101 TYR A O 1
ATOM 802 N N . GLU A 1 102 ? 12.713 0.066 -1.193 1.00 91.69 102 GLU A N 1
ATOM 803 C CA . GLU A 1 102 ? 12.078 -0.221 0.085 1.00 91.69 102 GLU A CA 1
ATOM 804 C C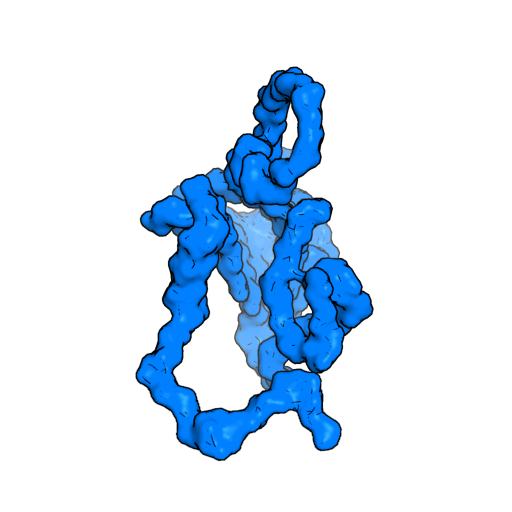 . GLU A 1 102 ? 10.634 -0.643 -0.184 1.00 91.69 102 GLU A C 1
ATOM 806 O O . GLU A 1 102 ? 9.990 -0.134 -1.109 1.00 91.69 102 GLU A O 1
ATOM 811 N N . LYS A 1 103 ? 10.120 -1.591 0.596 1.00 93.12 103 LYS A N 1
ATOM 812 C CA . LYS A 1 103 ? 8.764 -2.113 0.445 1.00 93.12 103 LYS A CA 1
ATOM 813 C C . LYS A 1 103 ? 7.973 -1.879 1.722 1.00 93.12 103 LYS A C 1
ATOM 815 O O . LYS A 1 103 ? 8.393 -2.260 2.811 1.00 93.12 103 LYS A O 1
ATOM 820 N N . TYR A 1 104 ? 6.787 -1.312 1.551 1.00 93.25 104 TYR A N 1
ATOM 821 C CA . TYR A 1 104 ? 5.777 -1.176 2.587 1.00 93.25 104 TYR A CA 1
ATOM 822 C C . TYR A 1 104 ? 4.596 -2.067 2.236 1.00 93.25 104 TYR A C 1
ATOM 824 O O . TYR A 1 104 ? 3.987 -1.889 1.184 1.00 93.25 104 TYR A O 1
ATOM 832 N N . GLU A 1 105 ? 4.249 -3.015 3.098 1.00 94.06 105 GLU A N 1
ATOM 833 C CA . GLU A 1 105 ? 3.008 -3.782 2.977 1.00 94.06 105 GLU A CA 1
ATOM 834 C C . GLU A 1 105 ? 1.991 -3.226 3.957 1.00 94.06 105 GLU A C 1
ATOM 836 O O . GLU A 1 105 ? 2.172 -3.329 5.169 1.00 94.06 105 GLU A O 1
ATOM 841 N N . ILE A 1 106 ? 0.922 -2.641 3.425 1.00 92.94 106 ILE A N 1
ATOM 842 C CA . ILE A 1 106 ? -0.151 -2.054 4.209 1.00 92.94 106 ILE A CA 1
ATOM 843 C C . ILE A 1 106 ? -1.326 -3.023 4.193 1.00 92.94 106 ILE A C 1
ATOM 845 O O . ILE A 1 106 ? -1.769 -3.488 3.138 1.00 92.94 106 ILE A O 1
ATOM 849 N N . LYS A 1 107 ? -1.843 -3.330 5.380 1.00 93.19 107 LYS A N 1
ATOM 850 C CA . LYS A 1 107 ? -3.040 -4.142 5.558 1.00 93.19 107 LYS A CA 1
ATOM 851 C C . LYS A 1 107 ? -3.938 -3.534 6.623 1.00 93.19 107 LYS A C 1
ATOM 853 O O . LYS A 1 107 ? -3.520 -3.335 7.758 1.00 93.19 107 LYS A O 1
ATOM 858 N N . TRP A 1 108 ? -5.190 -3.320 6.255 1.00 88.81 108 TRP A N 1
ATOM 859 C CA . TRP A 1 108 ? -6.273 -2.928 7.143 1.00 88.81 108 TRP A CA 1
ATOM 860 C C . TRP A 1 108 ? -7.264 -4.068 7.264 1.00 88.81 108 TRP A C 1
ATOM 862 O O . TRP A 1 108 ? -7.628 -4.676 6.259 1.00 88.81 108 TRP A O 1
ATOM 872 N N . THR A 1 109 ? -7.742 -4.320 8.475 1.00 90.44 109 THR A N 1
ATOM 873 C CA . THR A 1 109 ? -8.873 -5.217 8.722 1.00 90.44 109 THR A CA 1
ATOM 874 C C . THR A 1 109 ? -9.874 -4.548 9.655 1.00 90.44 109 THR A C 1
ATOM 876 O O . THR A 1 109 ? -9.509 -3.694 10.462 1.00 90.44 109 THR A O 1
ATOM 879 N N . SER A 1 110 ? -11.155 -4.893 9.528 1.00 88.19 110 SER A N 1
ATOM 880 C CA . SER A 1 110 ? -12.206 -4.407 10.424 1.00 88.19 110 SER A CA 1
ATOM 881 C C . SER A 1 110 ? -12.931 -5.581 11.040 1.00 88.19 110 SER A C 1
ATOM 883 O O . SER A 1 110 ? -13.373 -6.480 10.341 1.00 88.19 110 SER A O 1
ATOM 885 N N . SER A 1 111 ? -13.137 -5.529 12.348 1.00 87.62 111 SER A N 1
ATOM 886 C CA . SER A 1 111 ? -13.998 -6.469 13.068 1.00 87.62 111 SER A CA 1
ATOM 887 C C . SER A 1 111 ? -15.461 -6.444 12.603 1.00 87.62 111 SER A C 1
ATOM 889 O O . SER A 1 111 ? -16.192 -7.408 12.830 1.00 87.62 111 SER A O 1
ATOM 891 N N . LYS A 1 112 ? -15.910 -5.360 11.953 1.00 84.25 112 LYS A N 1
ATOM 892 C CA . LYS A 1 112 ? -17.272 -5.227 11.427 1.00 84.25 112 LYS A CA 1
ATOM 893 C C . LYS A 1 112 ? -17.359 -5.941 10.083 1.00 84.25 112 LYS A C 1
ATOM 895 O O . LYS A 1 112 ? -16.599 -5.625 9.178 1.00 84.25 112 LYS A O 1
ATOM 900 N N . SER A 1 113 ? -18.343 -6.822 9.917 1.00 78.31 113 SER A N 1
ATOM 901 C CA . SER A 1 113 ? -18.591 -7.538 8.653 1.00 78.31 113 SER A CA 1
ATOM 902 C C . SER A 1 113 ? -18.903 -6.612 7.472 1.00 78.31 113 SER A C 1
ATOM 904 O O . SER A 1 113 ? -18.713 -6.994 6.323 1.00 78.31 113 SER A O 1
ATOM 906 N N . TYR A 1 114 ? -19.360 -5.386 7.741 1.00 77.06 114 TYR A N 1
ATOM 907 C CA . TYR A 1 114 ? -19.619 -4.381 6.719 1.00 77.06 114 TYR A CA 1
ATOM 908 C C . TYR A 1 114 ? -18.924 -3.068 7.071 1.00 77.06 114 TYR A C 1
ATOM 910 O O . TYR A 1 114 ? -19.347 -2.333 7.969 1.00 77.06 114 TYR A O 1
ATOM 918 N N . HIS A 1 115 ? -17.838 -2.774 6.362 1.00 77.75 115 HIS A N 1
ATOM 919 C CA . HIS A 1 115 ? -17.077 -1.549 6.550 1.00 77.75 115 HIS A CA 1
ATOM 920 C C . HIS A 1 115 ? -16.429 -1.104 5.239 1.00 77.75 115 HIS A C 1
ATOM 922 O O . HIS A 1 115 ? -15.744 -1.886 4.583 1.00 77.75 115 HIS A O 1
ATOM 928 N N . TYR A 1 116 ? -16.641 0.157 4.860 1.00 78.56 116 TYR A N 1
ATOM 929 C CA . TYR A 1 116 ? -16.020 0.738 3.673 1.00 78.56 116 TYR A CA 1
ATOM 930 C C . TYR A 1 116 ? -14.628 1.269 4.028 1.00 78.56 116 TYR A C 1
ATOM 932 O O . TYR A 1 116 ? -14.499 2.206 4.814 1.00 78.56 116 TYR A O 1
ATOM 940 N N . MET A 1 117 ? -13.591 0.660 3.454 1.00 78.31 117 MET A N 1
ATOM 941 C CA . MET A 1 117 ? -12.198 1.065 3.646 1.00 78.31 117 MET A CA 1
ATOM 942 C C . MET A 1 117 ? -11.683 1.774 2.402 1.00 78.31 117 MET A C 1
ATOM 944 O O . MET A 1 117 ? -11.832 1.273 1.287 1.00 78.31 117 MET A O 1
ATOM 948 N N . LYS A 1 118 ? -11.064 2.937 2.598 1.00 85.44 118 LYS A N 1
ATOM 949 C CA . LYS A 1 118 ? -10.463 3.717 1.520 1.00 85.44 118 LYS A CA 1
ATOM 950 C C . LYS A 1 118 ? -9.269 4.496 2.043 1.00 85.44 118 LYS A C 1
ATOM 952 O O . LYS A 1 118 ? -9.422 5.293 2.972 1.00 85.44 118 LYS A O 1
ATOM 957 N N . ASP A 1 119 ? -8.160 4.352 1.334 1.00 87.75 119 ASP A N 1
ATOM 958 C CA . ASP A 1 119 ? -6.967 5.175 1.483 1.00 87.75 119 ASP A CA 1
ATOM 959 C C . ASP A 1 119 ? -6.805 6.060 0.240 1.00 87.75 119 ASP A C 1
ATOM 961 O O . ASP A 1 119 ? -7.290 5.733 -0.848 1.00 87.75 119 ASP A O 1
ATOM 965 N N . VAL A 1 120 ? -6.171 7.220 0.403 1.00 85.88 120 VAL A N 1
ATOM 966 C CA . VAL A 1 120 ? -5.923 8.172 -0.688 1.00 85.88 120 VAL A CA 1
ATOM 967 C C . VAL A 1 120 ? -4.436 8.439 -0.783 1.00 85.88 120 VAL A C 1
ATOM 969 O O . VAL A 1 120 ? -3.835 8.972 0.145 1.00 85.88 120 VAL A O 1
ATOM 972 N N . ILE A 1 121 ? -3.860 8.118 -1.937 1.00 85.44 121 ILE A N 1
ATOM 973 C CA . ILE A 1 121 ? -2.471 8.427 -2.263 1.00 85.44 121 ILE A CA 1
ATOM 974 C C . ILE A 1 121 ? -2.451 9.765 -3.004 1.00 85.44 121 ILE A C 1
ATOM 976 O O . ILE A 1 121 ? -2.989 9.888 -4.104 1.00 85.44 121 ILE A O 1
ATOM 980 N N . GLN A 1 122 ? -1.851 10.778 -2.386 1.00 83.12 122 GLN A N 1
ATOM 981 C CA . GLN A 1 122 ? -1.644 12.093 -2.978 1.00 83.12 122 GLN A CA 1
ATOM 982 C C . GLN A 1 122 ? -0.260 12.136 -3.617 1.00 83.12 122 GLN A C 1
ATOM 984 O O . GLN A 1 122 ? 0.767 12.136 -2.934 1.00 83.12 122 GLN A O 1
ATOM 989 N N . ALA A 1 123 ? -0.254 12.162 -4.945 1.00 73.25 123 ALA A N 1
ATOM 990 C CA . ALA A 1 123 ? 0.948 12.362 -5.732 1.00 73.25 123 ALA A CA 1
ATOM 991 C C . ALA A 1 123 ? 1.236 13.869 -5.888 1.00 73.25 123 ALA A C 1
ATOM 993 O O . ALA A 1 123 ? 0.317 14.690 -5.839 1.00 73.25 123 ALA A O 1
ATOM 994 N N . ASP A 1 124 ? 2.507 14.238 -6.049 1.00 71.12 124 ASP A N 1
ATOM 995 C CA . ASP A 1 124 ? 2.893 15.634 -6.283 1.00 71.12 124 ASP A CA 1
ATOM 996 C C . ASP A 1 124 ? 2.502 16.100 -7.702 1.00 71.12 124 ASP A C 1
ATOM 998 O O . ASP A 1 124 ? 2.175 15.294 -8.573 1.00 71.12 124 ASP A O 1
ATOM 1002 N N . ALA A 1 125 ? 2.542 17.413 -7.954 1.00 68.00 125 ALA A N 1
ATOM 1003 C CA . ALA A 1 125 ? 2.162 17.991 -9.251 1.00 68.00 125 ALA A CA 1
ATOM 1004 C C . ALA A 1 125 ? 3.024 17.501 -10.433 1.00 68.00 125 ALA A C 1
ATOM 1006 O O . ALA A 1 125 ? 2.600 17.590 -11.582 1.00 68.00 125 ALA A O 1
ATOM 1007 N N . ASN A 1 126 ? 4.217 16.972 -10.150 1.00 67.81 126 ASN A N 1
ATOM 1008 C CA . ASN A 1 126 ? 5.155 16.456 -11.146 1.00 67.81 126 ASN A CA 1
ATOM 1009 C C . ASN A 1 126 ? 5.091 14.924 -11.267 1.00 67.81 126 ASN A C 1
ATOM 1011 O O . ASN A 1 126 ? 5.888 14.325 -11.993 1.00 67.81 126 ASN A O 1
ATOM 1015 N N . SER A 1 127 ? 4.179 14.276 -10.542 1.00 69.62 127 SER A N 1
ATOM 1016 C CA . SER A 1 127 ? 4.028 12.831 -10.564 1.00 69.62 127 SER A CA 1
ATOM 1017 C C . SER A 1 127 ? 3.281 12.415 -11.816 1.00 69.62 127 SER A C 1
ATOM 1019 O O . SER A 1 127 ? 2.219 12.934 -12.152 1.00 69.62 127 SER A O 1
ATOM 1021 N N . GLN A 1 128 ? 3.841 11.426 -12.495 1.00 68.38 128 GLN A N 1
ATOM 1022 C CA . GLN A 1 128 ? 3.233 10.812 -13.660 1.00 68.38 128 GLN A CA 1
ATOM 1023 C C . GLN A 1 128 ? 2.621 9.482 -13.238 1.00 68.38 128 GLN A C 1
ATOM 1025 O O . GLN A 1 128 ? 3.258 8.680 -12.553 1.00 68.38 128 GLN A O 1
ATOM 1030 N N . TRP A 1 129 ? 1.372 9.268 -13.636 1.00 65.19 129 TRP A N 1
ATOM 1031 C CA . TRP A 1 129 ? 0.675 8.011 -13.413 1.00 65.19 129 TRP A CA 1
ATOM 1032 C C . TRP A 1 129 ? 0.920 7.088 -14.598 1.00 65.19 129 TRP A C 1
ATOM 1034 O O . TRP A 1 129 ? 0.666 7.450 -15.748 1.00 65.19 129 TRP A O 1
ATOM 1044 N N . TYR A 1 130 ? 1.425 5.896 -14.299 1.00 60.62 130 TYR A N 1
ATOM 1045 C CA . TYR A 1 130 ? 1.699 4.854 -15.275 1.00 60.62 130 TYR A CA 1
ATOM 1046 C C . TYR A 1 130 ? 0.860 3.628 -14.927 1.00 60.62 130 TYR A C 1
ATOM 1048 O O . TYR A 1 130 ? 0.952 3.108 -13.817 1.00 60.62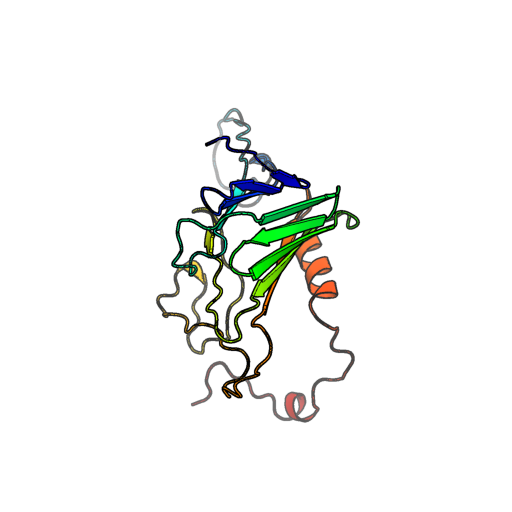 130 TYR A O 1
ATOM 1056 N N . GLY A 1 131 ? 0.051 3.173 -15.882 1.00 60.97 131 GLY A N 1
ATOM 1057 C CA . GLY A 1 131 ? -0.863 2.045 -15.702 1.00 60.97 131 GLY A CA 1
ATOM 1058 C C . GLY A 1 131 ? -2.319 2.465 -15.492 1.00 60.97 131 GLY A C 1
ATOM 1059 O O . GLY A 1 131 ? -2.633 3.624 -15.239 1.00 60.97 131 GLY A O 1
ATOM 1060 N N . GLY A 1 132 ? -3.220 1.504 -15.655 1.00 56.03 132 GLY A N 1
ATOM 1061 C CA . GLY A 1 132 ? -4.665 1.701 -15.616 1.00 56.03 132 GLY A CA 1
ATOM 1062 C C . GLY A 1 132 ? -5.380 0.527 -16.286 1.00 56.03 132 GLY A C 1
ATOM 1063 O O . GLY A 1 132 ? -4.722 -0.289 -16.939 1.00 56.03 132 GLY A O 1
ATOM 1064 N N . PRO A 1 133 ? -6.707 0.402 -16.122 1.00 52.72 133 PRO A N 1
ATOM 1065 C CA . PRO A 1 133 ? -7.472 -0.561 -16.902 1.00 52.72 133 PRO A CA 1
ATOM 1066 C C . PRO A 1 133 ? -7.293 -0.249 -18.390 1.00 52.72 133 PRO A C 1
ATOM 1068 O O . PRO A 1 133 ? -7.222 0.917 -18.769 1.00 52.72 133 PRO A O 1
ATOM 1071 N N . GLN A 1 134 ? -7.233 -1.277 -19.235 1.00 53.03 134 GLN A N 1
ATOM 1072 C CA . GLN A 1 134 ? -7.189 -1.076 -20.679 1.00 53.03 134 GLN A CA 1
ATOM 1073 C C . GLN A 1 134 ? -8.478 -0.370 -21.117 1.00 53.03 134 GLN A C 1
ATOM 1075 O O . GLN A 1 134 ? -9.546 -0.985 -21.125 1.00 53.03 134 GLN A O 1
ATOM 1080 N N . VAL A 1 135 ? -8.394 0.917 -21.472 1.00 60.56 135 VAL A N 1
ATOM 1081 C CA . VAL A 1 135 ? -9.550 1.654 -21.998 1.00 60.56 135 VAL A CA 1
ATOM 1082 C C . VAL A 1 135 ? -9.467 1.752 -23.510 1.00 60.56 135 VAL A C 1
ATOM 1084 O O . VAL A 1 135 ? -8.434 2.064 -24.099 1.00 60.56 135 VAL A O 1
ATOM 1087 N N . ALA A 1 136 ? -10.601 1.504 -24.153 1.00 55.81 136 ALA A N 1
ATOM 1088 C CA . ALA A 1 136 ? -10.696 1.397 -25.598 1.00 55.81 136 ALA A CA 1
ATOM 1089 C C . ALA A 1 136 ? -10.324 2.709 -26.335 1.00 55.81 136 ALA A C 1
ATOM 1091 O O . ALA A 1 136 ? -9.961 2.672 -27.505 1.00 55.81 136 ALA A O 1
ATOM 1092 N N . GLN A 1 137 ? -10.390 3.864 -25.666 1.00 64.56 137 GLN A N 1
ATOM 1093 C CA . GLN A 1 137 ? -9.948 5.169 -26.182 1.00 64.56 137 GLN A CA 1
ATOM 1094 C C . GLN A 1 137 ? -8.922 5.823 -25.242 1.00 64.56 137 GLN A C 1
ATOM 1096 O O . GLN A 1 137 ? -8.974 7.026 -25.003 1.00 64.56 137 GLN A O 1
ATOM 1101 N N . GLN A 1 138 ? -8.041 5.029 -24.632 1.00 57.84 138 GLN A N 1
ATOM 1102 C CA . GLN A 1 138 ? -7.013 5.549 -23.736 1.00 57.84 138 GLN A CA 1
ATOM 1103 C C . GLN A 1 138 ? -6.018 6.423 -24.508 1.00 57.84 138 GLN A C 1
ATOM 1105 O O . GLN A 1 138 ? -5.337 5.951 -25.420 1.00 57.84 138 GLN A O 1
ATOM 1110 N N . THR A 1 139 ? -5.922 7.696 -24.130 1.00 57.91 139 THR A N 1
ATOM 1111 C CA . THR A 1 139 ? -4.949 8.644 -24.679 1.00 57.91 139 THR A CA 1
ATOM 1112 C C . THR A 1 139 ? -3.728 8.737 -23.770 1.00 57.91 139 THR A C 1
ATOM 1114 O O . THR A 1 139 ? -3.855 8.756 -22.546 1.00 57.91 139 THR A O 1
ATOM 1117 N N . TRP A 1 140 ? -2.539 8.808 -24.367 1.00 51.03 140 TRP A N 1
ATOM 1118 C CA . TRP A 1 140 ? -1.300 9.116 -23.653 1.00 51.03 140 TRP A CA 1
ATOM 1119 C C . TRP A 1 140 ? -0.973 10.610 -23.814 1.00 51.03 140 TRP A C 1
ATOM 1121 O O . TRP A 1 140 ? -1.093 11.103 -24.936 1.00 51.03 140 TRP A O 1
ATOM 1131 N N . PRO A 1 141 ? -0.529 11.314 -22.754 1.00 57.06 141 PRO A N 1
ATOM 1132 C CA . PRO A 1 141 ? -0.263 10.817 -21.400 1.00 57.06 141 PRO A CA 1
ATOM 1133 C C . PRO A 1 141 ? -1.545 10.560 -20.585 1.00 57.06 141 PRO A C 1
ATOM 1135 O O . PRO A 1 141 ? -2.537 11.271 -20.716 1.00 57.06 141 PRO A O 1
ATOM 1138 N N . LEU A 1 142 ? -1.511 9.557 -19.695 1.00 54.53 142 LEU A N 1
ATOM 1139 C CA . LEU A 1 142 ? -2.657 9.181 -18.848 1.00 54.53 142 LEU A CA 1
ATOM 1140 C C . LEU A 1 142 ? -3.200 10.349 -18.011 1.00 54.53 142 LEU A C 1
ATOM 1142 O O . LEU A 1 142 ? -4.398 10.416 -17.761 1.00 54.53 142 LEU A O 1
ATOM 1146 N N . THR A 1 143 ? -2.336 11.288 -17.626 1.00 56.69 143 THR A N 1
ATOM 1147 C CA . THR A 1 143 ? -2.688 12.486 -16.850 1.00 56.69 143 THR A CA 1
ATOM 1148 C C . THR A 1 143 ? -3.669 13.418 -17.575 1.00 56.69 143 THR A C 1
ATOM 1150 O O . THR A 1 143 ? -4.374 14.180 -16.924 1.00 56.69 143 THR A O 1
ATOM 1153 N N . GLU A 1 144 ? -3.740 13.355 -18.908 1.00 61.00 144 GLU A N 1
ATOM 1154 C CA . GLU A 1 144 ? -4.643 14.173 -19.734 1.00 61.00 144 GLU A CA 1
ATOM 1155 C C . GLU A 1 144 ? -5.956 13.449 -20.075 1.00 61.00 144 GLU A C 1
ATOM 1157 O O . GLU A 1 144 ? -6.827 14.001 -20.750 1.00 61.00 144 GLU A O 1
ATOM 1162 N N . THR A 1 145 ? -6.130 12.210 -19.604 1.00 61.94 145 THR A N 1
A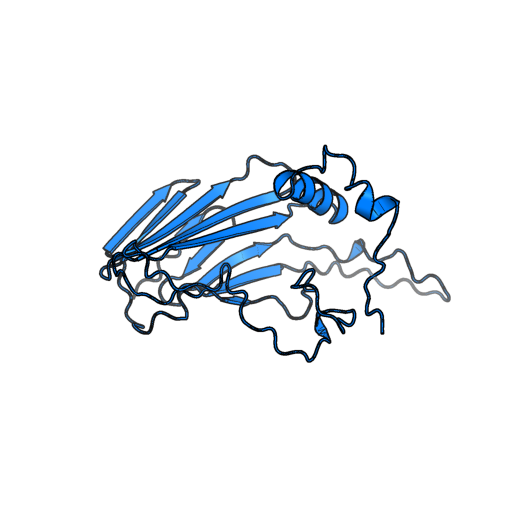TOM 1163 C CA . THR A 1 145 ? -7.357 11.448 -19.841 1.00 61.94 145 THR A CA 1
ATOM 1164 C C . THR A 1 145 ? -8.520 12.057 -19.057 1.00 61.94 145 THR A C 1
ATOM 1166 O O . THR A 1 145 ? -8.509 12.119 -17.831 1.00 61.94 145 THR A O 1
ATOM 1169 N N . THR A 1 146 ? -9.568 12.465 -19.773 1.00 63.88 146 THR A N 1
ATOM 1170 C CA . THR A 1 146 ? -10.814 13.015 -19.204 1.00 63.88 146 THR A CA 1
ATOM 1171 C C . THR A 1 146 ? -11.835 11.940 -18.824 1.00 63.88 146 THR A C 1
ATOM 1173 O O . THR A 1 146 ? -12.937 12.253 -18.372 1.00 63.88 146 THR A O 1
ATOM 1176 N N . GLN A 1 147 ? -11.503 10.662 -19.023 1.00 62.28 147 GLN A N 1
ATOM 1177 C CA . GLN A 1 147 ? -12.387 9.553 -18.687 1.00 62.28 147 GLN A CA 1
ATOM 1178 C C . GLN A 1 147 ? -12.447 9.380 -17.170 1.00 62.28 147 GLN A C 1
ATOM 1180 O O . GLN A 1 147 ? -11.435 9.169 -16.503 1.00 62.28 147 GLN A O 1
ATOM 1185 N N . ASN A 1 148 ? -13.661 9.428 -16.628 1.00 60.03 148 ASN A N 1
ATOM 1186 C CA . ASN A 1 148 ? -13.904 9.072 -15.239 1.00 60.03 148 ASN A CA 1
ATOM 1187 C C . ASN A 1 148 ? -13.675 7.566 -15.080 1.00 60.03 148 ASN A C 1
ATOM 1189 O O . ASN A 1 148 ? -14.500 6.761 -15.517 1.00 60.03 148 ASN A O 1
ATOM 1193 N N . PHE A 1 149 ? -12.554 7.179 -14.470 1.00 58.66 149 PHE A N 1
ATOM 1194 C CA . PHE A 1 149 ? -12.314 5.784 -14.124 1.00 58.66 149 PHE A CA 1
ATOM 1195 C C . PHE A 1 149 ? -13.403 5.316 -13.158 1.00 58.66 149 PHE A C 1
ATOM 1197 O O . PHE A 1 149 ? -13.610 5.904 -12.094 1.00 58.66 149 PHE A O 1
ATOM 1204 N N . SER A 1 150 ? -14.105 4.246 -13.526 1.00 52.31 150 SER A N 1
ATOM 1205 C CA . SER A 1 150 ? -14.911 3.519 -12.549 1.00 52.31 150 SER A CA 1
ATOM 1206 C C . SER A 1 150 ? -13.965 2.900 -11.514 1.00 52.31 150 SER A C 1
ATOM 1208 O O . SER A 1 150 ? -12.875 2.460 -11.894 1.00 52.31 150 SER A O 1
ATOM 1210 N N . PRO A 1 151 ? -14.327 2.872 -10.218 1.00 55.44 151 PRO A N 1
ATOM 1211 C CA . PRO A 1 151 ? -13.521 2.180 -9.222 1.00 55.44 151 PRO A CA 1
ATOM 1212 C C . PRO A 1 151 ? -13.302 0.737 -9.681 1.00 55.44 151 PRO A C 1
ATOM 1214 O O . PRO A 1 151 ? -14.249 0.060 -10.084 1.00 55.44 151 PRO A O 1
ATOM 1217 N N . TYR A 1 152 ? -12.049 0.281 -9.651 1.00 49.16 152 TYR A N 1
ATOM 1218 C CA . TYR A 1 152 ? -11.724 -1.105 -9.956 1.00 49.16 152 TYR A CA 1
ATOM 1219 C C . TYR A 1 152 ? -12.357 -1.987 -8.875 1.00 49.16 152 TYR A C 1
ATOM 1221 O O . TYR A 1 152 ? -11.889 -2.014 -7.738 1.00 49.16 152 TYR A O 1
ATOM 1229 N N . LEU A 1 153 ? -13.461 -2.648 -9.216 1.00 50.25 153 LEU A N 1
ATOM 1230 C CA . LEU A 1 153 ? -14.130 -3.636 -8.376 1.00 50.25 153 LEU A CA 1
ATOM 1231 C C . LEU A 1 153 ? -13.645 -5.020 -8.824 1.00 50.25 153 LEU A C 1
ATOM 1233 O O . LEU A 1 153 ? -14.133 -5.531 -9.834 1.00 50.25 153 LEU A O 1
ATOM 1237 N N . PRO A 1 154 ? -12.662 -5.638 -8.142 1.00 38.41 154 PRO A N 1
ATOM 1238 C CA . PRO A 1 154 ? -12.313 -7.012 -8.444 1.00 38.41 154 PRO A CA 1
ATOM 1239 C C . PRO A 1 154 ? -13.491 -7.916 -8.056 1.00 38.41 154 PRO A C 1
ATOM 1241 O O . PRO A 1 154 ? -13.870 -7.993 -6.892 1.00 38.41 154 PRO A O 1
ATOM 1244 N N . SER A 1 155 ? -14.017 -8.622 -9.057 1.00 42.41 155 SER A N 1
ATOM 1245 C CA . SER A 1 155 ? -15.078 -9.639 -8.987 1.00 42.41 155 SER A CA 1
ATOM 1246 C C . SER A 1 155 ? -16.483 -9.120 -8.671 1.00 42.41 155 SER A C 1
ATOM 1248 O O . SER A 1 155 ? -16.931 -9.049 -7.529 1.00 42.41 155 SER A O 1
ATOM 1250 N N . ASP A 1 156 ? -17.197 -8.842 -9.759 1.00 42.28 156 ASP A N 1
ATOM 1251 C CA . ASP A 1 156 ? -18.601 -8.449 -9.866 1.00 42.28 156 ASP A CA 1
ATOM 1252 C C . ASP A 1 156 ? -19.566 -9.587 -9.466 1.00 42.28 156 ASP A C 1
ATOM 1254 O O . ASP A 1 156 ? -20.332 -10.144 -10.252 1.00 42.28 156 ASP A O 1
ATOM 1258 N N . THR A 1 157 ? -19.483 -10.015 -8.210 1.00 44.19 157 THR A N 1
ATOM 1259 C CA . THR A 1 157 ? -20.560 -10.727 -7.523 1.00 44.19 157 THR A CA 1
ATOM 1260 C C . THR A 1 157 ? -20.404 -10.468 -6.034 1.00 44.19 157 THR A C 1
ATOM 1262 O O . THR A 1 157 ? -19.542 -11.045 -5.377 1.00 44.19 157 THR A O 1
ATOM 1265 N N . LEU A 1 158 ? -21.264 -9.603 -5.491 1.00 48.06 158 LEU A N 1
ATOM 1266 C CA . LEU A 1 158 ? -21.498 -9.456 -4.055 1.00 48.06 158 LEU A CA 1
ATOM 1267 C C . LEU A 1 158 ? -22.042 -10.783 -3.494 1.00 48.06 158 LEU A C 1
ATOM 1269 O O . LEU A 1 158 ? -23.216 -10.899 -3.153 1.00 48.06 158 LEU A O 1
ATOM 1273 N N . LYS A 1 159 ? -21.203 -11.815 -3.379 1.00 47.56 159 LYS A N 1
ATOM 1274 C CA . LYS A 1 159 ? -21.369 -12.746 -2.272 1.00 47.56 159 LYS A CA 1
ATOM 1275 C C . LYS A 1 159 ? -20.973 -11.943 -1.051 1.00 47.56 159 LYS A C 1
ATOM 1277 O O . LYS A 1 159 ? -19.831 -11.512 -0.938 1.00 47.56 159 LYS A O 1
ATOM 1282 N N . THR A 1 160 ? -21.944 -11.677 -0.187 1.00 49.44 160 THR A N 1
ATOM 1283 C CA . THR A 1 160 ? -21.682 -11.163 1.152 1.00 49.44 160 THR A CA 1
ATOM 1284 C C . THR A 1 160 ? -20.839 -12.205 1.866 1.00 49.44 160 THR A C 1
ATOM 1286 O O . THR A 1 160 ? -21.372 -13.134 2.475 1.00 49.44 160 THR A O 1
ATOM 1289 N N . ASP A 1 161 ? -19.525 -12.105 1.721 1.00 55.50 161 ASP A N 1
ATOM 1290 C CA . ASP A 1 161 ? -18.629 -12.833 2.587 1.00 55.50 161 ASP A CA 1
ATOM 1291 C C . ASP A 1 161 ? -18.858 -12.252 3.980 1.00 55.50 161 ASP A C 1
ATOM 1293 O O . ASP A 1 161 ? -18.756 -11.046 4.197 1.00 55.50 161 ASP A O 1
ATOM 1297 N N . THR A 1 162 ? -19.258 -13.091 4.932 1.00 61.06 162 THR A N 1
ATOM 1298 C CA . THR A 1 162 ? -19.466 -12.666 6.327 1.00 61.06 162 THR A CA 1
ATOM 1299 C C . THR A 1 162 ? -18.142 -12.371 7.035 1.00 61.06 162 THR A C 1
ATOM 1301 O O . THR A 1 162 ? -18.126 -12.051 8.223 1.00 61.06 162 THR A O 1
ATOM 1304 N N . VAL A 1 163 ? -17.029 -12.533 6.320 1.00 73.19 163 VAL A N 1
ATOM 1305 C CA . VAL A 1 163 ? -15.675 -12.279 6.783 1.00 73.19 163 VAL A CA 1
ATOM 1306 C C . VAL A 1 163 ? -15.433 -10.773 6.848 1.00 73.19 163 VAL A C 1
ATOM 1308 O O . VAL A 1 163 ? -15.866 -10.008 5.991 1.00 73.19 163 VAL A O 1
ATOM 1311 N N . ALA A 1 164 ? -14.718 -10.361 7.889 1.00 77.31 164 ALA A N 1
ATOM 1312 C CA . ALA A 1 164 ? -14.178 -9.021 8.052 1.00 77.31 164 ALA A CA 1
ATOM 1313 C C . ALA A 1 164 ? -13.556 -8.481 6.742 1.00 77.31 164 ALA A C 1
ATOM 1315 O O . ALA A 1 164 ? -12.650 -9.125 6.194 1.00 77.31 164 ALA A O 1
ATOM 1316 N N . PRO A 1 165 ? -13.973 -7.300 6.246 1.00 85.75 165 PRO A N 1
ATOM 1317 C CA . PRO A 1 165 ? -13.374 -6.706 5.064 1.00 85.75 165 PRO A CA 1
ATOM 1318 C C . PRO A 1 165 ? -11.902 -6.391 5.333 1.00 85.75 165 PRO A C 1
ATOM 1320 O O . PRO A 1 165 ? -11.513 -6.015 6.444 1.00 85.75 165 PRO A O 1
ATOM 1323 N N . THR A 1 166 ? -11.085 -6.560 4.296 1.00 88.38 166 THR A N 1
ATOM 1324 C CA . THR A 1 166 ? -9.643 -6.321 4.335 1.00 88.38 166 THR A CA 1
ATOM 1325 C C . THR A 1 166 ? -9.237 -5.464 3.143 1.00 88.38 166 THR A C 1
ATOM 1327 O O . THR A 1 166 ? -9.552 -5.808 2.006 1.00 88.38 166 THR A O 1
ATOM 1330 N N . LEU A 1 167 ? -8.499 -4.383 3.393 1.00 88.69 167 LEU A N 1
ATOM 1331 C CA . LEU A 1 167 ? -7.802 -3.613 2.361 1.00 88.69 167 LEU A CA 1
ATOM 1332 C C . LEU A 1 167 ? -6.310 -3.926 2.471 1.00 88.69 167 LEU A C 1
ATOM 1334 O O . LEU A 1 167 ? -5.721 -3.729 3.530 1.00 88.69 167 LEU A O 1
ATOM 1338 N N . SER A 1 168 ? -5.696 -4.432 1.401 1.00 91.00 168 SER A N 1
ATOM 1339 C CA . SER A 1 168 ? -4.274 -4.779 1.398 1.00 91.00 168 SER A CA 1
ATOM 1340 C C . SER A 1 168 ? -3.609 -4.379 0.091 1.00 91.00 168 SER A C 1
ATOM 1342 O O . SER A 1 168 ? -4.137 -4.649 -0.985 1.00 91.00 168 SER A O 1
ATOM 1344 N N . TYR A 1 169 ? -2.465 -3.713 0.201 1.00 90.50 169 TYR A N 1
ATOM 1345 C CA . TYR A 1 169 ? -1.669 -3.265 -0.934 1.00 90.50 169 TYR A CA 1
ATOM 1346 C C . TYR A 1 169 ? -0.211 -3.056 -0.511 1.00 90.50 169 TYR A C 1
ATOM 1348 O O . TYR A 1 169 ? 0.108 -2.983 0.678 1.00 90.50 169 TYR A O 1
ATOM 1356 N N . SER A 1 170 ? 0.682 -2.950 -1.493 1.00 91.88 170 SER A N 1
ATOM 1357 C CA . SER A 1 170 ? 2.098 -2.666 -1.260 1.00 91.88 170 SER A CA 1
ATOM 1358 C C . SER A 1 170 ? 2.508 -1.358 -1.925 1.00 91.88 170 SER A C 1
ATOM 1360 O O . SER A 1 170 ? 2.064 -1.054 -3.031 1.00 91.88 170 SER A O 1
ATOM 1362 N N . ILE A 1 171 ? 3.375 -0.597 -1.261 1.00 90.56 171 ILE A N 1
ATOM 1363 C CA . ILE A 1 171 ? 4.050 0.570 -1.828 1.00 90.56 171 ILE A CA 1
ATOM 1364 C C . ILE A 1 171 ? 5.530 0.228 -1.955 1.00 90.56 171 ILE A C 1
ATOM 1366 O O . ILE A 1 171 ? 6.171 -0.144 -0.974 1.00 90.56 171 ILE A O 1
ATOM 1370 N N . PHE A 1 172 ? 6.064 0.383 -3.162 1.00 90.19 172 PHE A N 1
ATOM 1371 C CA . PHE A 1 172 ? 7.487 0.236 -3.440 1.00 90.19 172 PHE A CA 1
ATOM 1372 C C . PHE A 1 172 ? 8.101 1.612 -3.656 1.00 90.19 172 PHE A C 1
ATOM 1374 O O . PHE A 1 172 ? 7.624 2.394 -4.483 1.00 90.19 172 PHE A O 1
ATOM 1381 N N . VAL A 1 173 ? 9.162 1.903 -2.915 1.00 87.81 173 VAL A N 1
ATOM 1382 C CA . VAL A 1 173 ? 9.876 3.175 -2.973 1.00 87.81 173 VAL A CA 1
ATOM 1383 C C . VAL A 1 173 ? 11.259 2.897 -3.533 1.00 87.81 173 VAL A C 1
ATOM 1385 O O . VAL A 1 173 ? 12.088 2.282 -2.869 1.00 87.81 173 VAL A O 1
ATOM 1388 N N . ALA A 1 174 ? 11.496 3.309 -4.778 1.00 86.06 174 ALA A N 1
ATOM 1389 C CA . ALA A 1 174 ? 12.791 3.142 -5.431 1.00 86.06 174 ALA A CA 1
ATOM 1390 C C . ALA A 1 174 ? 13.886 3.819 -4.610 1.00 86.06 174 ALA A C 1
ATOM 1392 O O . ALA A 1 174 ? 13.712 4.988 -4.281 1.00 86.06 174 ALA A O 1
ATOM 1393 N N . LYS A 1 175 ? 14.989 3.107 -4.341 1.00 84.94 175 LYS A N 1
ATOM 1394 C CA . LYS A 1 175 ? 16.230 3.637 -3.765 1.00 84.94 175 LYS A CA 1
ATOM 1395 C C . LYS A 1 175 ? 16.958 4.545 -4.765 1.00 84.94 175 LYS A C 1
ATOM 1397 O O . LYS A 1 175 ? 16.429 4.837 -5.839 1.00 84.94 175 LYS A O 1
ATOM 1402 N N . ARG A 1 176 ? 18.181 5.004 -4.462 1.00 79.62 176 ARG A N 1
ATOM 1403 C CA . ARG A 1 176 ? 19.038 5.666 -5.468 1.00 79.62 176 ARG A CA 1
ATOM 1404 C C . ARG A 1 176 ? 19.418 4.666 -6.569 1.00 79.62 176 ARG A C 1
ATOM 1406 O O . ARG A 1 176 ? 20.455 4.022 -6.484 1.00 79.62 176 ARG A O 1
ATOM 1413 N N . CYS A 1 177 ? 18.565 4.531 -7.578 1.00 77.50 177 CYS A N 1
ATOM 1414 C CA . CYS A 1 177 ? 18.739 3.626 -8.710 1.00 77.50 177 CYS A CA 1
ATOM 1415 C C . CYS A 1 177 ? 18.119 4.213 -9.982 1.00 77.50 177 CYS A C 1
ATOM 1417 O O . CYS A 1 177 ? 17.338 5.171 -9.929 1.00 77.50 177 CYS A O 1
ATOM 1419 N N . MET A 1 178 ? 18.455 3.643 -11.141 1.00 81.12 178 MET A N 1
ATOM 1420 C CA . MET A 1 178 ? 17.804 4.048 -12.382 1.00 81.12 178 MET A CA 1
ATOM 1421 C C . MET A 1 178 ? 16.363 3.528 -12.417 1.00 81.12 178 MET A C 1
ATOM 1423 O O . MET A 1 178 ? 16.103 2.365 -12.108 1.00 81.12 178 MET A O 1
ATOM 1427 N N . LEU A 1 179 ? 15.426 4.354 -12.903 1.00 79.94 179 LEU A N 1
ATOM 1428 C CA . LEU A 1 179 ? 14.011 3.973 -13.050 1.00 79.94 179 LEU A CA 1
ATOM 1429 C C . LEU A 1 179 ? 13.836 2.653 -13.819 1.00 79.94 179 LEU A C 1
ATOM 1431 O O . LEU A 1 179 ? 12.960 1.855 -13.496 1.00 79.94 179 LEU A O 1
ATOM 1435 N N . ARG A 1 180 ? 14.691 2.410 -14.820 1.00 79.56 180 ARG A N 1
ATOM 1436 C CA . ARG A 1 180 ? 14.699 1.168 -15.597 1.00 79.56 180 ARG A CA 1
ATOM 1437 C C . ARG A 1 180 ? 15.016 -0.054 -14.734 1.00 79.56 180 ARG A C 1
ATOM 1439 O O . ARG A 1 180 ? 14.335 -1.062 -14.866 1.00 79.56 180 ARG A O 1
ATOM 1446 N N . GLU A 1 181 ? 16.043 0.024 -13.893 1.00 85.00 181 GLU A N 1
ATOM 1447 C CA . GLU A 1 181 ? 16.479 -1.089 -13.038 1.00 85.00 181 GLU A CA 1
ATOM 1448 C C . GLU A 1 181 ? 15.399 -1.417 -12.011 1.00 85.00 181 GLU A C 1
ATOM 1450 O O . GLU A 1 181 ? 14.975 -2.566 -11.905 1.00 85.00 181 GLU A O 1
ATOM 1455 N N . PHE A 1 182 ? 14.871 -0.381 -11.354 1.00 86.38 182 PHE A N 1
ATOM 1456 C CA . PHE A 1 182 ? 13.729 -0.495 -10.452 1.00 86.38 182 PHE A CA 1
ATOM 1457 C C . PHE A 1 182 ? 12.524 -1.158 -11.130 1.00 86.38 182 PHE A C 1
ATOM 1459 O O . PHE A 1 182 ? 11.953 -2.106 -10.594 1.00 86.38 182 PHE A O 1
ATOM 1466 N N . HIS A 1 183 ? 12.157 -0.692 -12.329 1.00 84.31 183 HIS A N 1
ATOM 1467 C CA . HIS A 1 183 ? 11.025 -1.234 -13.075 1.00 84.31 183 HIS A CA 1
ATOM 1468 C C . HIS A 1 183 ? 11.220 -2.708 -13.444 1.00 84.31 183 HIS A C 1
ATOM 1470 O O . HIS A 1 183 ? 10.304 -3.501 -13.249 1.00 84.31 183 HIS A O 1
ATOM 1476 N N . VAL A 1 184 ? 12.395 -3.085 -13.957 1.00 85.50 184 VAL A N 1
ATOM 1477 C CA . VAL A 1 184 ? 12.682 -4.468 -14.372 1.00 85.50 184 VAL A CA 1
ATOM 1478 C C . VAL A 1 184 ? 12.617 -5.425 -13.182 1.00 85.50 184 VAL A C 1
ATOM 1480 O O . VAL A 1 184 ? 11.991 -6.478 -13.293 1.00 85.50 184 VAL A O 1
ATOM 1483 N N . VAL A 1 185 ? 13.208 -5.053 -12.043 1.00 89.00 185 VAL A N 1
ATOM 1484 C CA . VAL A 1 185 ? 13.191 -5.901 -10.843 1.00 89.00 185 VAL A CA 1
ATOM 1485 C C . VAL A 1 185 ? 11.780 -6.022 -10.274 1.00 89.00 185 VAL A C 1
ATOM 1487 O O . VAL A 1 185 ? 11.312 -7.135 -10.040 1.00 89.00 185 VAL A O 1
ATOM 1490 N N . LEU A 1 186 ? 11.045 -4.913 -10.132 1.00 87.25 186 LEU A N 1
ATOM 1491 C CA . LEU A 1 186 ? 9.659 -4.986 -9.664 1.00 87.25 186 LEU A CA 1
ATOM 1492 C C . LEU A 1 186 ? 8.754 -5.764 -10.609 1.00 87.25 186 LEU A C 1
ATOM 1494 O O . LEU A 1 186 ? 7.881 -6.488 -10.141 1.00 87.25 186 LEU A O 1
ATOM 1498 N N . HIS A 1 187 ? 8.944 -5.635 -11.921 1.00 84.88 187 HIS A N 1
ATOM 1499 C CA . HIS A 1 187 ? 8.150 -6.389 -12.879 1.00 84.88 187 HIS A CA 1
ATOM 1500 C C . HIS A 1 187 ? 8.360 -7.896 -12.700 1.00 84.88 187 HIS A C 1
ATOM 1502 O O . HIS A 1 187 ? 7.386 -8.641 -12.719 1.00 84.88 187 HIS A O 1
ATOM 1508 N N . GLY A 1 188 ? 9.600 -8.347 -12.492 1.00 82.12 188 GLY A N 1
ATOM 1509 C CA . GLY A 1 188 ? 9.886 -9.756 -12.204 1.00 82.12 188 GLY A CA 1
ATOM 1510 C C . GLY A 1 188 ? 9.291 -10.247 -10.880 1.00 82.12 188 GLY A C 1
ATOM 1511 O O . GLY A 1 188 ? 8.936 -11.415 -10.774 1.00 82.12 188 GLY A O 1
ATOM 1512 N N . ASN A 1 189 ? 9.143 -9.356 -9.894 1.00 84.12 189 ASN A N 1
ATOM 1513 C CA . ASN A 1 189 ? 8.597 -9.693 -8.576 1.00 84.12 189 ASN A CA 1
ATOM 1514 C C . ASN A 1 189 ? 7.061 -9.666 -8.523 1.00 84.12 189 ASN A C 1
ATOM 1516 O O . ASN A 1 189 ? 6.464 -10.351 -7.696 1.00 84.12 189 ASN A O 1
ATOM 1520 N N . LEU A 1 190 ? 6.421 -8.841 -9.356 1.00 82.88 190 LEU A N 1
ATOM 1521 C CA . LEU A 1 190 ? 4.968 -8.641 -9.356 1.00 82.88 190 LEU A CA 1
ATOM 1522 C C . LEU A 1 190 ? 4.238 -9.461 -10.418 1.00 82.88 190 LEU A C 1
ATOM 1524 O O . LEU A 1 190 ? 3.049 -9.730 -10.253 1.00 82.88 190 LEU A O 1
ATOM 1528 N N . TYR A 1 191 ? 4.918 -9.826 -11.504 1.00 79.12 191 TYR A N 1
ATOM 1529 C CA . TYR A 1 191 ? 4.317 -10.543 -12.618 1.00 79.12 191 TYR A CA 1
ATOM 1530 C C . TYR A 1 191 ? 5.066 -11.841 -12.874 1.00 79.12 191 TYR A C 1
ATOM 1532 O O . TYR A 1 191 ? 6.285 -11.849 -13.049 1.00 79.12 191 TYR A O 1
ATOM 1540 N N . ASP A 1 192 ? 4.311 -12.931 -12.971 1.00 75.75 192 ASP A N 1
ATOM 1541 C CA . ASP A 1 192 ? 4.858 -14.207 -13.399 1.00 75.75 192 ASP A CA 1
ATOM 1542 C C . ASP A 1 192 ? 5.395 -14.101 -14.827 1.00 75.75 192 ASP A C 1
ATOM 1544 O O . ASP A 1 192 ? 4.779 -13.501 -15.718 1.00 75.75 192 ASP A O 1
ATOM 1548 N N . LEU A 1 193 ? 6.537 -14.741 -15.075 1.00 68.00 193 LEU A N 1
ATOM 1549 C CA . LEU A 1 193 ? 6.980 -14.947 -16.443 1.00 68.00 193 LEU A CA 1
ATOM 1550 C C . LEU A 1 193 ? 5.958 -15.840 -17.149 1.00 68.00 193 LEU A C 1
ATOM 1552 O O . LEU A 1 193 ? 5.632 -16.931 -16.675 1.00 68.00 193 LEU A O 1
ATOM 1556 N N . CYS A 1 194 ? 5.506 -15.410 -18.328 1.00 62.72 194 CYS A N 1
ATOM 1557 C CA . CYS A 1 194 ? 4.820 -16.300 -19.256 1.00 62.72 194 CYS A CA 1
ATOM 1558 C C . CYS A 1 194 ? 5.796 -17.404 -19.678 1.00 62.72 194 CYS A C 1
ATOM 1560 O O . CYS A 1 194 ? 6.604 -17.237 -20.587 1.00 62.72 194 CYS A O 1
ATOM 1562 N N . THR A 1 195 ? 5.746 -18.526 -18.967 1.00 66.75 195 THR A N 1
ATOM 1563 C CA . THR A 1 195 ? 6.518 -19.740 -19.266 1.00 66.75 195 THR A CA 1
ATOM 1564 C C . THR A 1 195 ? 5.848 -20.587 -20.342 1.00 66.75 195 THR A C 1
ATOM 1566 O O . THR A 1 195 ? 6.466 -21.488 -20.907 1.00 66.75 195 THR A O 1
ATOM 1569 N N . THR A 1 196 ? 4.584 -20.297 -20.641 1.00 72.31 196 THR A N 1
ATOM 1570 C CA . THR A 1 196 ? 3.798 -20.964 -21.666 1.00 72.31 196 THR A CA 1
ATOM 1571 C C . THR A 1 196 ? 3.911 -20.228 -22.993 1.00 72.31 196 THR A C 1
ATOM 1573 O O . THR A 1 196 ? 4.017 -19.003 -23.064 1.00 72.31 196 THR A O 1
ATOM 1576 N N . ILE A 1 197 ? 3.898 -21.007 -24.072 1.00 72.38 197 ILE A N 1
ATOM 1577 C CA . ILE A 1 197 ? 3.785 -20.469 -25.424 1.00 72.38 197 ILE A CA 1
ATOM 1578 C C . ILE A 1 197 ? 2.418 -19.769 -25.493 1.00 72.38 197 ILE A C 1
ATOM 1580 O O . ILE A 1 197 ? 1.444 -20.353 -25.002 1.00 72.38 197 ILE A O 1
ATOM 1584 N N . PRO A 1 198 ? 2.318 -18.551 -26.061 1.00 64.69 198 PRO A N 1
ATOM 1585 C CA . PRO A 1 198 ? 1.024 -17.924 -26.301 1.00 64.69 198 PRO A CA 1
ATOM 1586 C C . PRO A 1 198 ? 0.099 -18.922 -26.993 1.00 64.69 198 PRO A C 1
ATOM 1588 O O . PRO A 1 198 ? 0.568 -19.676 -27.850 1.00 64.69 198 PRO A O 1
ATOM 1591 N N . ASP A 1 199 ? -1.183 -18.939 -26.613 1.00 63.06 199 ASP A N 1
ATOM 1592 C CA . ASP A 1 199 ? -2.178 -19.828 -27.218 1.00 63.06 199 ASP A CA 1
ATOM 1593 C C . ASP A 1 199 ? -1.993 -19.835 -28.742 1.00 63.06 199 ASP A C 1
ATOM 1595 O O . ASP A 1 199 ? -1.913 -18.783 -29.382 1.00 63.06 199 ASP A O 1
ATOM 1599 N N . GLU A 1 200 ? -1.880 -21.018 -29.341 1.00 71.31 200 GLU A N 1
ATOM 1600 C CA . GLU A 1 200 ? -1.669 -21.135 -30.778 1.00 71.31 200 GLU A CA 1
ATOM 1601 C C . GLU A 1 200 ? -2.803 -20.445 -31.557 1.00 71.31 200 GLU A C 1
ATOM 1603 O O . GLU A 1 200 ? -2.584 -19.951 -32.662 1.00 71.31 200 GLU A O 1
ATOM 1608 N N . ALA A 1 201 ? -3.996 -20.319 -30.966 1.00 64.50 201 ALA A N 1
ATOM 1609 C CA . ALA A 1 201 ? -5.082 -19.511 -31.502 1.00 64.50 201 ALA A CA 1
ATOM 1610 C C . ALA A 1 201 ? -4.743 -18.010 -31.568 1.00 64.50 201 ALA A C 1
ATOM 1612 O O . ALA A 1 201 ? -5.074 -17.382 -32.570 1.00 64.50 201 ALA A O 1
ATOM 1613 N N . LEU A 1 202 ? -4.041 -17.446 -30.578 1.00 62.38 202 LEU A N 1
ATOM 1614 C CA . LEU A 1 202 ? -3.537 -16.062 -30.601 1.00 62.38 202 LEU A CA 1
ATOM 1615 C C . LEU A 1 202 ? -2.484 -15.855 -31.698 1.00 62.38 202 LEU A C 1
ATOM 1617 O O . LEU A 1 202 ? -2.397 -14.770 -32.260 1.00 62.38 202 LEU A O 1
ATOM 1621 N N . ILE A 1 203 ? -1.705 -16.886 -32.035 1.00 69.94 203 ILE A N 1
ATOM 1622 C CA . ILE A 1 203 ? -0.675 -16.815 -33.086 1.00 69.94 203 ILE A CA 1
ATOM 1623 C C . ILE A 1 203 ? -1.287 -17.038 -34.478 1.00 69.94 203 ILE A C 1
ATOM 1625 O O . ILE A 1 203 ? -0.957 -16.330 -35.428 1.00 69.94 203 ILE A O 1
ATOM 1629 N N . ARG A 1 204 ? -2.193 -18.015 -34.615 1.00 69.12 204 ARG A N 1
ATOM 1630 C CA . ARG A 1 204 ? -2.852 -18.380 -35.884 1.00 69.12 204 ARG A CA 1
ATOM 1631 C C . ARG A 1 204 ? -3.971 -17.417 -36.270 1.00 69.12 204 ARG A C 1
ATOM 1633 O O . ARG A 1 204 ? -4.262 -17.262 -37.453 1.00 69.12 204 ARG A O 1
ATOM 1640 N N . LYS A 1 205 ? -4.628 -16.810 -35.284 1.00 69.56 205 LYS A N 1
ATOM 1641 C CA . LYS A 1 205 ? -5.700 -15.822 -35.446 1.00 69.56 205 LYS A CA 1
ATOM 1642 C C . LYS A 1 205 ? -5.410 -14.639 -34.527 1.00 69.56 205 LYS A C 1
ATOM 1644 O O . LYS A 1 205 ? -6.130 -14.446 -33.547 1.00 69.56 205 LYS A O 1
ATOM 1649 N N . PRO A 1 206 ? -4.353 -13.863 -34.804 1.00 52.00 206 PRO A N 1
ATOM 1650 C CA . PRO A 1 206 ? -4.018 -12.746 -33.948 1.00 52.00 206 PRO A CA 1
ATOM 1651 C C . PRO A 1 206 ? -5.178 -11.752 -33.987 1.00 52.00 206 PRO A C 1
ATOM 1653 O O . PRO A 1 206 ? -5.444 -11.117 -35.007 1.00 52.00 206 PRO A O 1
ATOM 1656 N N . ILE A 1 207 ? -5.909 -11.649 -32.877 1.00 52.59 207 ILE A N 1
ATOM 1657 C CA . ILE A 1 207 ? -6.924 -10.617 -32.702 1.00 52.59 207 ILE A CA 1
ATOM 1658 C C . ILE A 1 207 ? -6.156 -9.349 -32.366 1.00 52.59 207 ILE A C 1
ATOM 1660 O O . ILE A 1 207 ? -5.786 -9.104 -31.221 1.00 52.59 207 ILE A O 1
ATOM 1664 N N . TRP A 1 208 ? -5.873 -8.550 -33.387 1.00 43.16 208 TRP A N 1
ATOM 1665 C CA . TRP A 1 208 ? -5.347 -7.210 -33.182 1.00 43.16 208 TRP A CA 1
ATOM 1666 C C . TRP A 1 208 ? -6.521 -6.351 -32.727 1.00 43.16 208 TRP A C 1
ATOM 1668 O O . TRP A 1 208 ? -7.270 -5.829 -33.549 1.00 43.16 208 TRP A O 1
ATOM 1678 N N . SER A 1 209 ? -6.736 -6.241 -31.416 1.00 41.88 209 SER A N 1
ATOM 1679 C CA . SER A 1 209 ? -7.682 -5.262 -30.895 1.00 41.88 209 SER A CA 1
ATOM 1680 C C . SER A 1 209 ? -6.957 -3.978 -30.505 1.00 41.88 209 SER A C 1
ATOM 1682 O O . SER A 1 209 ? -6.260 -3.927 -29.495 1.00 41.88 209 SER A O 1
ATOM 1684 N N . THR A 1 210 ? -7.248 -2.918 -31.249 1.00 38.69 210 THR A N 1
ATOM 1685 C CA . THR A 1 210 ? -7.476 -1.571 -30.704 1.00 38.69 210 THR A CA 1
ATOM 1686 C C . THR A 1 210 ? -8.775 -1.024 -31.315 1.00 38.69 210 THR A C 1
ATOM 1688 O O . THR A 1 210 ? -8.782 0.062 -31.879 1.00 38.69 210 THR A O 1
ATOM 1691 N N . TRP A 1 211 ? -9.860 -1.811 -31.210 1.00 40.28 211 TRP A N 1
ATOM 1692 C CA . TRP A 1 211 ? -11.109 -1.786 -32.004 1.00 40.28 211 TRP A CA 1
ATOM 1693 C C . TRP A 1 211 ? -10.983 -2.401 -33.403 1.00 40.28 211 TRP A C 1
ATOM 1695 O O . TRP A 1 211 ? -10.412 -1.806 -34.312 1.00 40.28 211 TRP A O 1
ATOM 1705 N N . ALA A 1 212 ? -11.607 -3.562 -33.594 1.00 30.95 212 ALA A N 1
ATOM 1706 C CA . ALA A 1 212 ? -12.062 -4.001 -34.908 1.00 30.95 212 ALA A CA 1
ATOM 1707 C C . ALA A 1 212 ? -13.539 -3.585 -35.047 1.00 30.95 212 ALA A C 1
ATOM 1709 O O . ALA A 1 212 ? -14.324 -3.835 -34.130 1.00 30.95 212 ALA A O 1
ATOM 1710 N N . ARG A 1 213 ? -13.880 -2.888 -36.138 1.00 35.72 213 ARG A N 1
ATOM 1711 C CA . ARG A 1 213 ? -15.268 -2.620 -36.551 1.00 35.72 213 ARG A CA 1
ATOM 1712 C C . ARG A 1 213 ? -15.907 -3.872 -37.132 1.00 35.72 213 ARG A C 1
ATOM 1714 O O . ARG A 1 213 ? -15.172 -4.623 -37.808 1.00 35.72 213 ARG A O 1
#

Radius of gyration: 22.15 Å; chains: 1; bounding box: 50×52×59 Å